Protein AF-A0A925TV67-F1 (afdb_monomer_lite)

pLDDT: mean 86.8, std 13.9, range [37.62, 97.75]

Structure (mmCIF, N/CA/C/O backbone):
data_AF-A0A925TV67-F1
#
_entry.id   AF-A0A925TV67-F1
#
loop_
_atom_site.group_PDB
_atom_site.id
_atom_site.type_symbol
_atom_site.label_atom_id
_atom_site.label_alt_id
_atom_site.label_comp_id
_atom_site.label_asym_id
_atom_site.label_entity_id
_atom_site.label_seq_id
_atom_site.pdbx_PDB_ins_code
_atom_site.Cartn_x
_atom_site.Cartn_y
_atom_site.Cartn_z
_atom_site.occupancy
_atom_site.B_iso_or_equiv
_atom_site.auth_seq_id
_atom_site.auth_comp_id
_atom_site.auth_asym_id
_atom_site.auth_atom_id
_atom_site.pdbx_PDB_model_num
ATOM 1 N N . MET A 1 1 ? 25.823 -26.847 -10.057 1.00 37.62 1 MET A N 1
ATOM 2 C CA . MET A 1 1 ? 26.397 -25.650 -10.700 1.00 37.62 1 MET A CA 1
ATOM 3 C C . MET A 1 1 ? 25.350 -25.129 -11.671 1.00 37.62 1 MET A C 1
ATOM 5 O O . MET A 1 1 ? 25.402 -25.443 -12.852 1.00 37.62 1 MET A O 1
ATOM 9 N N . ASP A 1 2 ? 24.331 -24.447 -11.165 1.00 42.97 2 ASP A N 1
ATOM 10 C CA . ASP A 1 2 ? 23.297 -23.788 -11.963 1.00 42.97 2 ASP A CA 1
ATOM 11 C C . ASP A 1 2 ? 23.758 -22.361 -12.275 1.00 42.97 2 ASP A C 1
ATOM 13 O O . ASP A 1 2 ? 23.372 -21.393 -11.639 1.00 42.97 2 ASP A O 1
ATOM 17 N N . GLY A 1 3 ? 24.664 -22.243 -13.248 1.00 48.66 3 GLY A N 1
ATOM 18 C CA . GLY A 1 3 ? 25.132 -20.942 -13.712 1.00 48.66 3 GLY A CA 1
ATOM 19 C C . GLY A 1 3 ? 23.971 -20.131 -14.282 1.00 48.66 3 GLY A C 1
ATOM 20 O O . GLY A 1 3 ? 23.464 -20.446 -15.363 1.00 48.66 3 GLY A O 1
ATOM 21 N N . SER A 1 4 ? 23.568 -19.089 -13.566 1.00 60.72 4 SER A N 1
ATOM 22 C CA . SER A 1 4 ? 22.750 -17.993 -14.068 1.00 60.72 4 SER A CA 1
ATOM 23 C C . SER A 1 4 ? 23.442 -17.407 -15.302 1.00 60.72 4 SER A C 1
ATOM 25 O O . SER A 1 4 ? 24.484 -16.763 -15.220 1.00 60.72 4 SER A O 1
ATOM 27 N N . LYS A 1 5 ? 22.926 -17.718 -16.496 1.00 71.75 5 LYS A N 1
ATOM 28 C CA . LYS A 1 5 ? 23.540 -17.265 -17.749 1.00 71.75 5 LYS A CA 1
ATOM 29 C C . LYS A 1 5 ? 23.323 -15.763 -17.894 1.00 71.75 5 LYS A C 1
ATOM 31 O O . LYS A 1 5 ? 22.180 -15.325 -18.006 1.00 71.75 5 LYS A O 1
ATOM 36 N N . ASN A 1 6 ? 24.417 -15.004 -17.955 1.00 85.88 6 ASN A N 1
ATOM 37 C CA . ASN A 1 6 ? 24.392 -13.613 -18.402 1.00 85.88 6 ASN A CA 1
ATOM 38 C C . ASN A 1 6 ? 23.609 -13.500 -19.718 1.00 85.88 6 ASN A C 1
ATOM 40 O O . ASN A 1 6 ? 23.755 -14.350 -20.604 1.00 85.88 6 ASN A O 1
ATOM 44 N N . GLY A 1 7 ? 22.806 -12.452 -19.870 1.00 89.62 7 GLY A N 1
ATOM 45 C CA . GLY A 1 7 ? 22.026 -12.283 -21.087 1.00 89.62 7 GLY A CA 1
ATOM 46 C C . GLY A 1 7 ? 20.972 -11.191 -21.034 1.00 89.62 7 GLY A C 1
ATOM 47 O O . GLY A 1 7 ? 20.707 -10.573 -20.002 1.00 89.62 7 GLY A O 1
ATOM 48 N N . THR A 1 8 ? 20.369 -10.968 -22.202 1.00 91.75 8 THR A N 1
ATOM 49 C CA . THR A 1 8 ? 19.155 -10.164 -22.347 1.00 91.75 8 THR A CA 1
ATOM 50 C C . THR A 1 8 ? 17.945 -11.085 -22.332 1.00 91.75 8 THR A C 1
ATOM 52 O O . THR A 1 8 ? 17.885 -12.047 -23.095 1.00 91.75 8 THR A O 1
ATOM 55 N N . PHE A 1 9 ? 16.977 -10.748 -21.493 1.00 92.06 9 PHE A N 1
ATOM 56 C CA . PHE A 1 9 ? 15.704 -11.440 -21.350 1.00 92.06 9 PHE A CA 1
ATOM 57 C C . PHE A 1 9 ? 14.599 -10.526 -21.865 1.00 92.06 9 PHE A C 1
ATOM 59 O O . PHE A 1 9 ? 14.663 -9.302 -21.710 1.00 92.06 9 PHE A O 1
ATOM 66 N N . THR A 1 10 ? 13.614 -11.095 -22.548 1.00 92.88 10 THR A N 1
ATOM 67 C CA . THR A 1 10 ? 12.476 -10.346 -23.080 1.00 92.88 10 THR A CA 1
ATOM 68 C C . THR A 1 10 ? 11.239 -11.211 -22.975 1.00 92.88 10 THR A C 1
ATOM 70 O O . THR A 1 10 ? 11.198 -12.283 -23.578 1.00 92.88 10 THR A O 1
ATOM 73 N N . ASP A 1 11 ? 10.255 -10.719 -22.231 1.00 90.25 11 ASP A N 1
ATOM 74 C CA . ASP A 1 11 ? 8.940 -11.337 -22.118 1.00 90.25 11 ASP A CA 1
ATOM 75 C C . ASP A 1 11 ? 7.948 -10.601 -23.015 1.00 90.25 11 ASP A C 1
ATOM 77 O O . ASP A 1 11 ? 8.097 -9.406 -23.304 1.00 90.25 11 ASP A O 1
ATOM 81 N N . TRP A 1 12 ? 6.930 -11.328 -23.459 1.00 93.06 12 TRP A N 1
ATOM 82 C CA . TRP A 1 12 ? 5.935 -10.849 -24.406 1.00 93.06 12 TRP A CA 1
ATOM 83 C C . TRP A 1 12 ? 4.543 -11.185 -23.895 1.00 93.06 12 TRP A C 1
ATOM 85 O O . TRP A 1 12 ? 4.302 -12.295 -23.421 1.00 93.06 12 TRP A O 1
ATOM 95 N N . PHE A 1 13 ? 3.614 -10.255 -24.076 1.00 89.12 13 PHE A N 1
ATOM 96 C CA . PHE A 1 13 ? 2.197 -10.544 -23.926 1.00 89.12 13 PHE A CA 1
ATOM 97 C C . PHE A 1 13 ? 1.719 -11.497 -25.031 1.00 89.12 13 PHE A C 1
ATOM 99 O O . PHE A 1 13 ? 2.320 -11.590 -26.103 1.00 89.12 13 PHE A O 1
ATOM 106 N N . GLU A 1 14 ? 0.569 -12.143 -24.816 1.00 86.38 14 GLU A N 1
ATOM 107 C CA . GLU A 1 14 ? -0.063 -13.033 -25.806 1.00 86.38 14 GLU A CA 1
ATOM 108 C C . GLU A 1 14 ? -0.324 -12.346 -27.161 1.00 86.38 14 GLU A C 1
ATOM 110 O O . GLU A 1 14 ? -0.354 -13.001 -28.199 1.00 86.38 14 GLU A O 1
ATOM 115 N N . ASN A 1 15 ? -0.476 -11.017 -27.166 1.00 85.25 15 ASN A N 1
ATOM 116 C CA . ASN A 1 15 ? -0.676 -10.210 -28.372 1.00 85.25 15 ASN A CA 1
ATOM 117 C C . ASN A 1 15 ? 0.629 -9.900 -29.146 1.00 85.25 15 ASN A C 1
ATOM 119 O O . ASN A 1 15 ? 0.577 -9.199 -30.156 1.00 85.25 15 ASN A O 1
ATOM 123 N N . GLY A 1 16 ? 1.783 -10.396 -28.686 1.00 83.44 16 GLY A N 1
ATOM 124 C CA . GLY A 1 16 ? 3.093 -10.198 -29.313 1.00 83.44 16 GLY A CA 1
ATOM 125 C C . GLY A 1 16 ? 3.787 -8.878 -28.963 1.00 83.44 16 GLY A C 1
ATOM 126 O O . GLY A 1 16 ? 4.835 -8.572 -29.530 1.00 83.44 16 GLY A O 1
ATOM 127 N N . GLU A 1 17 ? 3.238 -8.084 -28.045 1.00 86.38 17 GLU A N 1
ATOM 128 C CA . GLU A 1 17 ? 3.861 -6.847 -27.568 1.00 86.38 17 GLU A CA 1
ATOM 129 C C . GLU A 1 17 ? 4.829 -7.120 -26.411 1.00 86.38 17 GLU A C 1
ATOM 131 O O . GLU A 1 17 ? 4.631 -8.046 -25.627 1.00 86.38 17 GLU A O 1
ATOM 136 N N . THR A 1 18 ? 5.897 -6.323 -26.299 1.00 87.38 18 THR A N 1
ATOM 137 C CA . THR A 1 18 ? 6.911 -6.507 -25.250 1.00 87.38 18 THR A CA 1
ATOM 138 C C . THR A 1 18 ? 6.332 -6.202 -23.869 1.00 87.38 18 THR A C 1
ATOM 140 O O . THR A 1 18 ? 5.931 -5.072 -23.593 1.00 87.38 18 THR A O 1
ATOM 143 N N . GLU A 1 19 ? 6.346 -7.199 -22.989 1.00 92.19 19 GLU A N 1
ATOM 144 C CA . GLU A 1 19 ? 5.958 -7.078 -21.582 1.00 92.19 19 GLU A CA 1
ATOM 145 C C . GLU A 1 19 ? 7.143 -6.614 -20.734 1.00 92.19 19 GLU A C 1
ATOM 147 O O . GLU A 1 19 ? 7.014 -5.711 -19.903 1.00 92.19 19 GLU A O 1
ATOM 152 N N . SER A 1 20 ? 8.319 -7.201 -20.960 1.00 93.75 20 SER A N 1
ATOM 153 C CA . SER A 1 20 ? 9.514 -6.913 -20.175 1.00 93.75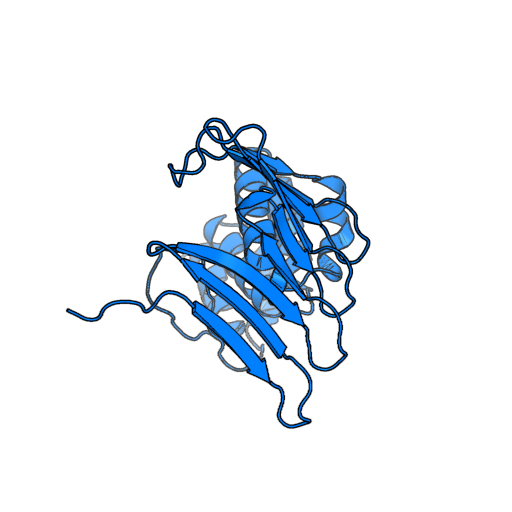 20 SER A CA 1
ATOM 154 C C . SER A 1 20 ? 10.775 -6.945 -21.036 1.00 93.75 20 SER A C 1
ATOM 156 O O . SER A 1 20 ? 10.856 -7.655 -22.037 1.00 93.75 20 SER A O 1
ATOM 158 N N . LYS A 1 21 ? 11.784 -6.169 -20.640 1.00 94.81 21 LYS A N 1
ATOM 159 C CA . LYS A 1 21 ? 13.150 -6.292 -21.149 1.00 94.81 21 LYS A CA 1
ATOM 160 C C . LYS A 1 21 ? 14.132 -6.122 -20.005 1.00 94.81 21 LYS A C 1
ATOM 162 O O . LYS A 1 21 ? 14.156 -5.061 -19.379 1.00 94.81 21 LYS A O 1
ATOM 167 N N . SER A 1 22 ? 14.990 -7.115 -19.805 1.00 94.56 22 SER A N 1
ATOM 168 C CA . SER A 1 22 ? 15.928 -7.140 -18.684 1.00 94.56 22 SER A CA 1
ATOM 169 C C . SER A 1 22 ? 17.322 -7.586 -19.112 1.00 94.56 22 SER A C 1
ATOM 171 O O . SER A 1 22 ? 17.472 -8.347 -20.066 1.00 94.56 22 SER A O 1
ATOM 173 N N . ILE A 1 23 ? 18.347 -7.103 -18.411 1.00 93.00 23 ILE A N 1
ATOM 174 C CA . ILE A 1 23 ? 19.751 -7.478 -18.621 1.00 93.00 23 ILE A CA 1
ATOM 175 C C . ILE A 1 23 ? 20.300 -7.993 -17.295 1.00 93.00 23 ILE A C 1
ATOM 177 O O . ILE A 1 23 ? 20.218 -7.288 -16.286 1.00 93.00 23 ILE A O 1
ATOM 181 N N . TYR A 1 24 ? 20.849 -9.205 -17.314 1.00 90.00 24 TYR A N 1
ATOM 182 C CA . TYR A 1 24 ? 21.504 -9.842 -16.174 1.00 90.00 24 TYR A CA 1
ATOM 183 C C . TYR A 1 24 ? 22.968 -10.106 -16.517 1.00 90.00 24 TYR A C 1
ATOM 185 O O . TYR A 1 24 ? 23.257 -10.737 -17.538 1.00 90.00 24 TYR A O 1
ATOM 193 N N . GLU A 1 25 ? 23.883 -9.612 -15.690 1.00 91.19 25 GLU A N 1
ATOM 194 C CA . GLU A 1 25 ? 25.327 -9.753 -15.875 1.00 91.19 25 GLU A CA 1
ATOM 195 C C . GLU A 1 25 ? 26.014 -9.892 -14.516 1.00 91.19 25 GLU A C 1
ATOM 197 O O . GLU A 1 25 ? 25.648 -9.210 -13.566 1.00 91.19 25 GLU A O 1
ATOM 202 N N . MET A 1 26 ? 27.044 -10.741 -14.436 1.00 86.88 26 MET A N 1
ATOM 203 C CA . MET A 1 26 ? 27.885 -10.884 -13.234 1.00 86.88 26 MET A CA 1
ATOM 204 C C . MET A 1 26 ? 27.073 -11.190 -11.966 1.00 86.88 26 MET A C 1
ATOM 206 O O . MET A 1 26 ? 27.303 -10.610 -10.910 1.00 86.88 26 MET A O 1
ATOM 210 N N . ASP A 1 27 ? 26.109 -12.098 -12.100 1.00 84.69 27 ASP A N 1
ATOM 211 C CA . ASP A 1 27 ? 25.190 -12.516 -11.042 1.00 84.69 27 ASP A CA 1
ATOM 212 C C . ASP A 1 27 ? 24.266 -11.410 -10.489 1.00 84.69 27 ASP A C 1
ATOM 214 O O . ASP A 1 27 ? 23.629 -11.569 -9.443 1.00 84.69 27 ASP A O 1
ATOM 218 N N . GLU A 1 28 ? 24.106 -10.310 -11.229 1.00 86.25 28 GLU A N 1
ATOM 219 C CA . GLU A 1 28 ? 23.275 -9.178 -10.838 1.00 86.25 28 GLU A CA 1
ATOM 220 C C . GLU A 1 28 ? 22.374 -8.690 -11.986 1.00 86.25 28 GLU A C 1
ATOM 222 O O . GLU A 1 28 ? 22.733 -8.697 -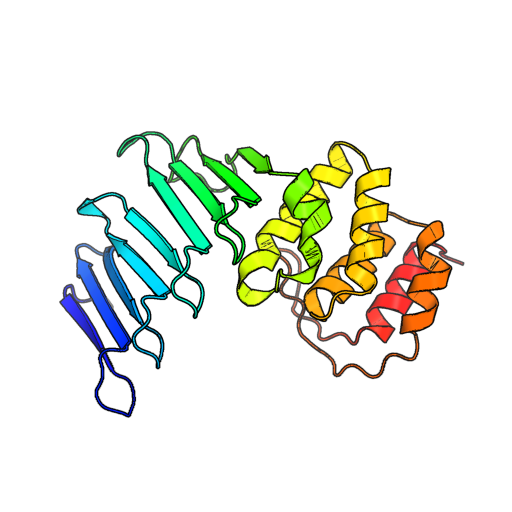13.166 1.00 86.25 28 GLU A O 1
ATOM 227 N N . TRP A 1 29 ? 21.175 -8.209 -11.644 1.00 86.06 29 TRP A N 1
ATOM 228 C CA . TRP A 1 29 ? 20.358 -7.460 -12.597 1.00 86.06 29 TRP A CA 1
ATOM 229 C C . TRP A 1 29 ? 20.999 -6.095 -12.837 1.00 86.06 29 TRP A C 1
ATOM 231 O O . TRP A 1 29 ? 21.301 -5.361 -11.894 1.00 86.06 29 TRP A O 1
ATOM 241 N N . MET A 1 30 ? 21.176 -5.750 -14.108 1.00 91.62 30 MET A N 1
ATOM 242 C CA . MET A 1 30 ? 21.755 -4.476 -14.538 1.00 91.62 30 MET A CA 1
ATOM 243 C C . MET A 1 30 ? 20.687 -3.507 -15.028 1.00 91.62 30 MET A C 1
ATOM 245 O O . MET A 1 30 ? 20.825 -2.295 -14.877 1.00 91.62 30 MET A O 1
ATOM 249 N N . PHE A 1 31 ? 19.621 -4.042 -15.620 1.00 93.44 31 PHE A N 1
ATOM 250 C CA . PHE A 1 31 ? 18.559 -3.254 -16.222 1.00 93.44 31 PHE A CA 1
ATOM 251 C C . PHE A 1 31 ? 17.250 -4.036 -16.241 1.00 93.44 31 PHE A C 1
ATOM 253 O O . PHE A 1 31 ? 17.244 -5.249 -16.457 1.00 93.44 31 PHE A O 1
ATOM 260 N N . THR A 1 32 ? 16.131 -3.344 -16.063 1.00 95.25 32 THR A N 1
ATOM 261 C CA . THR A 1 32 ? 14.787 -3.882 -16.281 1.00 95.25 32 THR A CA 1
ATOM 262 C C . THR A 1 32 ? 13.853 -2.760 -16.705 1.00 95.25 32 THR A C 1
ATOM 264 O O . THR A 1 32 ? 13.762 -1.730 -16.043 1.00 95.25 32 THR A O 1
ATOM 267 N N . LYS A 1 33 ? 13.094 -2.979 -17.774 1.00 96.94 33 LYS A N 1
ATOM 268 C CA . LYS A 1 33 ? 11.861 -2.240 -18.045 1.00 96.94 33 LYS A CA 1
ATOM 269 C C . LYS A 1 33 ? 10.705 -3.212 -18.145 1.00 96.94 33 LYS A C 1
ATOM 271 O O . LYS A 1 33 ? 10.852 -4.273 -18.743 1.00 96.94 33 LYS A O 1
ATOM 276 N N . ARG A 1 34 ? 9.569 -2.836 -17.568 1.00 96.25 34 ARG A N 1
ATOM 277 C CA . ARG A 1 34 ? 8.327 -3.603 -17.657 1.00 96.25 34 ARG A CA 1
ATOM 278 C C . ARG A 1 34 ? 7.180 -2.676 -18.008 1.00 96.25 34 ARG A C 1
ATOM 280 O O . ARG A 1 34 ? 7.084 -1.586 -17.442 1.00 96.25 34 ARG A O 1
ATOM 287 N N . TRP A 1 35 ? 6.315 -3.132 -18.897 1.00 96.69 35 TRP A N 1
ATOM 288 C CA . TRP A 1 35 ? 5.097 -2.448 -19.301 1.00 96.69 35 TRP A CA 1
ATOM 289 C C . TRP A 1 35 ? 3.882 -3.271 -18.887 1.00 96.69 35 TRP A C 1
ATOM 291 O O . TRP A 1 35 ? 3.982 -4.483 -18.722 1.00 96.69 35 TRP A O 1
ATOM 301 N N . ASN A 1 36 ? 2.736 -2.623 -18.703 1.00 93.50 36 ASN A N 1
ATOM 302 C CA . ASN A 1 36 ? 1.462 -3.329 -18.606 1.00 93.50 36 ASN A CA 1
ATOM 303 C C . ASN A 1 36 ? 0.851 -3.546 -20.003 1.00 93.50 36 ASN A C 1
ATOM 305 O O . ASN A 1 36 ? 1.334 -3.013 -21.005 1.00 93.50 36 ASN A O 1
ATOM 309 N N . LYS A 1 37 ? -0.261 -4.287 -20.066 1.00 91.38 37 LYS A N 1
ATOM 310 C CA . LYS A 1 37 ? -0.992 -4.607 -21.310 1.00 91.38 37 LYS A CA 1
ATOM 311 C C . LYS A 1 37 ? -1.450 -3.390 -22.130 1.00 91.38 37 LYS A C 1
ATOM 313 O O . LYS A 1 37 ? -1.821 -3.537 -23.287 1.00 91.38 37 LYS A O 1
ATOM 318 N N . ASN A 1 38 ? -1.450 -2.198 -21.529 1.00 92.44 38 ASN A N 1
ATOM 319 C CA . ASN A 1 38 ? -1.800 -0.939 -22.184 1.00 92.44 38 ASN A CA 1
ATOM 320 C C . ASN A 1 38 ? -0.554 -0.169 -22.666 1.00 92.44 38 ASN A C 1
ATOM 322 O O . ASN A 1 38 ? -0.658 1.015 -22.979 1.00 92.44 38 ASN A O 1
ATOM 326 N N . LYS A 1 39 ? 0.624 -0.814 -22.708 1.00 92.31 39 LYS A N 1
ATOM 327 C CA . LYS A 1 39 ? 1.927 -0.227 -23.084 1.00 92.31 39 LYS A CA 1
ATOM 328 C C . LYS A 1 39 ? 2.417 0.875 -22.148 1.00 92.31 39 LYS A C 1
ATOM 330 O O . LYS A 1 39 ? 3.289 1.665 -22.513 1.00 92.31 39 LYS A O 1
ATOM 335 N N . ILE A 1 40 ? 1.883 0.934 -20.936 1.00 95.00 40 ILE A N 1
ATOM 336 C CA . ILE A 1 40 ? 2.305 1.904 -19.931 1.00 95.00 40 ILE A CA 1
ATOM 337 C C . ILE A 1 40 ? 3.491 1.317 -19.172 1.00 95.00 40 ILE A C 1
ATOM 339 O O . ILE A 1 40 ? 3.434 0.171 -18.734 1.00 95.00 40 ILE A O 1
ATOM 343 N N . LEU A 1 41 ? 4.574 2.086 -19.040 1.00 95.69 41 LEU A N 1
ATOM 344 C CA . LEU A 1 41 ? 5.748 1.692 -18.260 1.00 95.69 41 LEU A CA 1
ATOM 345 C C . LEU A 1 41 ? 5.360 1.596 -16.780 1.00 95.69 41 LEU A C 1
ATOM 347 O O . LEU A 1 41 ? 4.859 2.567 -16.226 1.00 95.69 41 LEU A O 1
ATOM 351 N N . ILE A 1 42 ? 5.617 0.446 -16.157 1.00 95.69 42 ILE A N 1
ATOM 352 C CA . ILE A 1 42 ? 5.291 0.168 -14.746 1.00 95.69 42 ILE A CA 1
ATOM 353 C C . ILE A 1 42 ? 6.519 -0.126 -13.882 1.00 95.69 42 ILE A C 1
ATOM 355 O O . ILE A 1 42 ? 6.441 -0.048 -12.660 1.00 95.69 42 ILE A O 1
ATOM 359 N N . LYS A 1 43 ? 7.670 -0.427 -14.494 1.00 95.81 43 LYS A N 1
ATOM 360 C CA . LYS A 1 43 ? 8.950 -0.560 -13.788 1.00 95.81 43 LYS A CA 1
ATOM 361 C C . LYS A 1 43 ? 10.101 -0.096 -14.663 1.00 95.81 43 LYS A C 1
ATOM 363 O O . LYS A 1 43 ? 10.147 -0.437 -15.846 1.00 95.81 43 LYS A O 1
ATOM 368 N N . HIS A 1 44 ? 11.038 0.623 -14.063 1.00 96.06 44 HIS A N 1
ATOM 369 C CA . HIS A 1 44 ? 12.307 0.994 -14.660 1.00 96.06 44 HIS A CA 1
ATOM 370 C C . HIS A 1 44 ? 13.421 0.869 -13.626 1.00 96.06 44 HIS A C 1
ATOM 372 O O . HIS A 1 44 ? 13.468 1.620 -12.663 1.00 96.06 44 HIS A O 1
ATOM 378 N N . PHE A 1 45 ? 14.329 -0.063 -13.866 1.00 93.62 45 PHE A N 1
ATOM 379 C CA . PHE A 1 45 ? 15.546 -0.241 -13.098 1.00 93.62 45 PHE A CA 1
ATOM 380 C C . PHE A 1 45 ? 16.744 -0.130 -14.041 1.00 93.62 45 PHE A C 1
ATOM 382 O O . PHE A 1 45 ? 16.769 -0.764 -15.097 1.00 93.62 45 PHE A O 1
ATOM 389 N N . ASP A 1 46 ? 17.731 0.668 -13.658 1.00 91.62 46 ASP A N 1
ATOM 390 C CA . ASP A 1 46 ? 18.986 0.870 -14.369 1.00 91.62 46 ASP A CA 1
ATOM 391 C C . ASP A 1 46 ? 20.107 1.063 -13.346 1.00 91.62 46 ASP A C 1
ATOM 393 O O . ASP A 1 46 ? 20.288 2.135 -12.761 1.00 91.62 46 ASP A O 1
ATOM 397 N N . LYS A 1 47 ? 20.885 -0.001 -13.141 1.00 86.94 47 LYS A N 1
ATOM 398 C CA . LYS A 1 47 ? 21.985 -0.012 -12.179 1.00 86.94 47 LYS A CA 1
ATOM 399 C C . LYS A 1 47 ? 23.100 0.954 -12.565 1.00 86.94 47 LYS A C 1
ATOM 401 O O . LYS A 1 47 ? 23.723 1.546 -11.690 1.00 86.94 47 LYS A O 1
ATOM 406 N N . LYS A 1 48 ? 23.362 1.128 -13.864 1.00 86.75 48 LYS A N 1
ATOM 407 C CA . LYS A 1 48 ? 24.436 2.002 -14.355 1.00 86.75 48 LYS A CA 1
ATOM 408 C C . LYS A 1 48 ? 24.130 3.465 -14.051 1.00 86.75 48 LYS A C 1
ATOM 410 O O . LYS A 1 48 ? 25.035 4.218 -13.704 1.00 86.75 48 LYS A O 1
ATOM 415 N N . ASN A 1 49 ? 22.863 3.842 -14.182 1.00 86.31 49 ASN A N 1
ATOM 416 C CA . ASN A 1 49 ? 22.396 5.201 -13.935 1.00 86.31 49 ASN A CA 1
ATOM 417 C C . ASN A 1 49 ? 21.866 5.411 -12.510 1.00 86.31 49 ASN A C 1
ATOM 419 O O . ASN A 1 49 ? 21.361 6.492 -12.225 1.00 86.31 49 ASN A O 1
ATOM 423 N N . ASN A 1 50 ? 21.992 4.412 -11.625 1.00 85.31 50 ASN A N 1
ATOM 424 C CA . ASN A 1 50 ? 21.430 4.437 -10.275 1.00 85.31 50 ASN A CA 1
ATOM 425 C C . ASN A 1 50 ? 19.956 4.878 -10.279 1.00 85.31 50 ASN A C 1
ATOM 427 O O . ASN A 1 50 ? 19.563 5.778 -9.543 1.00 85.31 50 ASN A O 1
ATOM 431 N N . ALA A 1 51 ? 19.149 4.281 -11.151 1.00 86.75 51 ALA A N 1
ATOM 432 C CA . ALA A 1 51 ? 17.729 4.573 -11.239 1.00 86.75 51 ALA A CA 1
ATOM 433 C C . ALA A 1 51 ? 16.935 3.322 -10.878 1.00 86.75 51 ALA A C 1
ATOM 435 O O . ALA A 1 51 ? 17.152 2.252 -11.443 1.00 86.75 51 ALA A O 1
ATOM 436 N N . ASP A 1 52 ? 16.000 3.466 -9.952 1.00 92.06 52 ASP A N 1
ATOM 437 C CA . ASP A 1 52 ? 14.983 2.459 -9.684 1.00 92.06 52 ASP A CA 1
ATOM 438 C C . ASP A 1 52 ? 13.657 3.176 -9.475 1.00 92.06 52 ASP A C 1
ATOM 440 O O . ASP A 1 52 ? 13.567 4.096 -8.664 1.00 92.06 52 ASP A O 1
ATOM 444 N N . SER A 1 53 ? 12.653 2.829 -10.266 1.00 95.69 53 SER A N 1
ATOM 445 C CA . SER A 1 53 ? 11.347 3.468 -10.226 1.00 95.69 53 SER A CA 1
ATOM 446 C C . SER A 1 53 ? 10.249 2.488 -10.592 1.00 95.69 53 SER A C 1
ATOM 448 O O . SER A 1 53 ? 10.372 1.691 -11.529 1.00 95.69 53 SER A O 1
ATOM 450 N N . GLU A 1 54 ? 9.129 2.608 -9.897 1.00 95.50 54 GLU A N 1
ATOM 451 C CA . GLU A 1 54 ? 7.891 1.922 -10.238 1.00 95.50 54 GLU A CA 1
ATOM 452 C C . GLU A 1 54 ? 6.767 2.927 -10.427 1.00 95.50 54 GLU A C 1
ATOM 454 O O . GLU A 1 54 ? 6.762 4.021 -9.856 1.00 95.50 54 GLU A O 1
ATOM 459 N N . TYR A 1 55 ? 5.809 2.545 -11.261 1.00 96.19 55 TYR A N 1
ATOM 460 C CA . TYR A 1 55 ? 4.717 3.404 -11.683 1.00 96.19 55 TYR A CA 1
ATOM 461 C C . TYR A 1 55 ? 3.392 2.685 -11.472 1.00 96.19 55 TYR A C 1
ATOM 463 O O . TYR A 1 55 ? 3.299 1.459 -11.554 1.00 96.19 55 TYR A O 1
ATOM 471 N N . TYR A 1 56 ? 2.350 3.472 -11.246 1.00 95.12 56 TYR A N 1
ATOM 472 C CA . TYR A 1 56 ? 0.978 3.003 -11.326 1.00 95.12 56 TYR A CA 1
ATOM 473 C C . TYR A 1 56 ? 0.654 2.502 -12.731 1.00 95.12 56 TYR A C 1
ATOM 475 O O . TYR A 1 56 ? 1.272 2.910 -13.714 1.00 95.12 56 TYR A O 1
ATOM 483 N N . ASP A 1 57 ? -0.430 1.738 -12.855 1.00 92.56 57 ASP A N 1
ATOM 484 C CA . ASP A 1 57 ? -0.957 1.323 -14.160 1.00 92.56 57 ASP A CA 1
ATOM 485 C C . ASP A 1 57 ? -1.366 2.489 -15.069 1.00 92.56 57 ASP A C 1
ATOM 487 O O . ASP A 1 57 ? -1.558 2.299 -16.267 1.00 92.56 57 ASP A O 1
ATOM 491 N N . THR A 1 58 ? -1.482 3.694 -14.509 1.00 93.38 58 THR A N 1
ATOM 492 C CA . THR A 1 58 ? -1.732 4.950 -15.226 1.00 93.38 58 THR A CA 1
ATOM 493 C C . THR A 1 58 ? -0.458 5.610 -15.765 1.00 93.38 58 THR A C 1
ATOM 495 O O . THR A 1 58 ? -0.548 6.599 -16.486 1.00 93.38 58 THR A O 1
ATOM 498 N N . GLY A 1 59 ? 0.725 5.102 -15.405 1.00 93.88 59 GLY A N 1
ATOM 499 C CA . GLY A 1 59 ? 2.035 5.635 -15.792 1.00 93.88 59 GLY A CA 1
ATOM 500 C C . GLY A 1 59 ? 2.542 6.755 -14.888 1.00 93.88 59 GLY A C 1
ATOM 501 O O . GLY A 1 59 ? 3.652 7.249 -15.078 1.00 93.88 59 GLY A O 1
ATOM 502 N N . LYS A 1 60 ? 1.753 7.160 -13.888 1.00 95.12 60 LYS A N 1
ATOM 503 C CA . LYS A 1 60 ? 2.212 8.077 -12.844 1.00 95.12 60 LYS A CA 1
ATOM 504 C C . LYS A 1 60 ? 3.204 7.370 -11.928 1.00 95.12 60 LYS A C 1
ATOM 506 O O . LYS A 1 60 ? 3.051 6.182 -11.657 1.00 95.12 60 LYS A O 1
ATOM 511 N N . ILE A 1 61 ? 4.197 8.101 -11.439 1.00 95.44 61 ILE A N 1
ATOM 512 C CA . ILE A 1 61 ? 5.219 7.550 -10.549 1.00 95.44 61 ILE A CA 1
ATOM 513 C C . ILE A 1 61 ? 4.596 7.096 -9.225 1.00 95.44 61 ILE A C 1
ATOM 515 O O . ILE A 1 61 ? 3.785 7.814 -8.644 1.00 95.44 61 ILE A O 1
ATOM 519 N N . TYR A 1 62 ? 4.949 5.890 -8.788 1.00 95.38 62 TYR A N 1
ATOM 520 C CA . TYR A 1 62 ? 4.584 5.339 -7.484 1.00 95.38 62 TYR A CA 1
ATOM 521 C C . TYR A 1 62 ? 5.769 5.429 -6.523 1.00 95.38 62 TYR A C 1
ATOM 523 O O . TYR A 1 62 ? 5.602 5.926 -5.413 1.00 95.38 62 TYR A O 1
ATOM 531 N N . TYR A 1 63 ? 6.966 5.019 -6.945 1.00 94.50 63 TYR A N 1
ATOM 532 C CA . TYR A 1 63 ? 8.184 5.343 -6.210 1.00 94.50 63 TYR A CA 1
ATOM 533 C C . TYR A 1 63 ? 9.362 5.582 -7.142 1.00 94.50 63 TYR A C 1
ATOM 535 O O . TYR A 1 63 ? 9.403 5.048 -8.252 1.00 94.50 63 TYR A O 1
ATOM 543 N N . ASP A 1 64 ? 10.334 6.340 -6.651 1.00 94.62 64 ASP A N 1
ATOM 544 C CA . ASP A 1 64 ? 11.686 6.395 -7.186 1.00 94.62 64 ASP A CA 1
ATOM 545 C C . ASP A 1 64 ? 12.733 6.248 -6.083 1.00 94.62 64 ASP A C 1
ATOM 547 O O . ASP A 1 64 ? 12.471 6.474 -4.902 1.00 94.62 64 ASP A O 1
ATOM 551 N N . THR A 1 65 ? 13.929 5.829 -6.479 1.00 90.62 65 THR A N 1
ATOM 552 C CA . THR A 1 65 ? 15.107 5.804 -5.623 1.00 90.62 65 THR A CA 1
ATOM 553 C C . THR A 1 65 ? 16.173 6.698 -6.226 1.00 90.62 65 THR A C 1
ATOM 555 O O . THR A 1 65 ? 16.626 6.474 -7.349 1.00 90.62 65 THR A O 1
ATOM 558 N N . ILE A 1 66 ? 16.605 7.682 -5.444 1.00 83.44 66 ILE A N 1
ATOM 559 C CA . ILE A 1 66 ? 17.779 8.505 -5.714 1.00 83.44 66 ILE A CA 1
ATOM 560 C C . ILE A 1 66 ? 18.923 7.948 -4.869 1.00 83.44 66 ILE A C 1
ATOM 562 O O . ILE A 1 66 ? 18.803 7.835 -3.649 1.00 83.44 66 ILE A O 1
ATOM 566 N N . PHE A 1 67 ? 20.035 7.590 -5.507 1.00 78.88 67 PHE A N 1
ATOM 567 C CA . PHE A 1 67 ? 21.243 7.160 -4.806 1.00 78.88 67 PHE A CA 1
ATOM 568 C C . PHE A 1 67 ? 22.211 8.337 -4.725 1.00 78.88 67 PHE A C 1
ATOM 570 O O . PHE A 1 67 ? 22.676 8.829 -5.754 1.00 78.88 67 PHE A O 1
ATOM 577 N N . ASP A 1 68 ? 22.527 8.774 -3.507 1.00 67.88 68 ASP A N 1
ATOM 578 C CA . ASP A 1 68 ? 23.368 9.955 -3.277 1.00 67.88 68 ASP A CA 1
ATOM 579 C C . ASP A 1 68 ? 24.837 9.705 -3.671 1.00 67.88 68 ASP A C 1
ATOM 581 O O . ASP A 1 68 ? 25.589 10.634 -3.966 1.00 67.88 68 ASP A O 1
ATOM 585 N N . SER A 1 69 ? 25.266 8.437 -3.695 1.00 59.91 69 SER A N 1
ATOM 586 C CA . SER A 1 69 ? 26.603 8.000 -4.107 1.00 59.91 69 SER A CA 1
ATOM 587 C C . SER A 1 69 ? 26.640 6.475 -4.279 1.00 59.91 69 SER A C 1
ATOM 589 O O . SER A 1 69 ? 25.902 5.762 -3.596 1.00 59.91 69 SER A O 1
ATOM 591 N N . PRO A 1 70 ? 27.543 5.916 -5.111 1.00 54.38 70 PRO A N 1
ATOM 592 C CA . PRO A 1 70 ? 27.730 4.467 -5.221 1.00 54.38 70 PRO A CA 1
ATOM 593 C C . PRO A 1 70 ? 28.047 3.760 -3.888 1.00 54.38 70 PRO A C 1
ATOM 595 O O . PRO A 1 70 ? 27.883 2.538 -3.820 1.00 54.38 70 PRO A O 1
ATOM 598 N N . ILE A 1 71 ? 28.471 4.489 -2.845 1.00 55.06 71 ILE A N 1
ATOM 599 C CA . ILE A 1 71 ? 28.917 3.934 -1.552 1.00 55.06 71 ILE A CA 1
ATOM 600 C C . ILE A 1 71 ? 28.139 4.507 -0.347 1.00 55.06 71 ILE A C 1
ATOM 602 O O . ILE A 1 71 ? 28.187 3.919 0.728 1.00 55.06 71 ILE A O 1
ATOM 606 N N . SER A 1 72 ? 27.381 5.601 -0.488 1.00 62.97 72 SER A N 1
ATOM 607 C CA . SER A 1 72 ? 26.681 6.213 0.652 1.00 62.97 72 SER A CA 1
ATOM 608 C C . SER A 1 72 ? 25.263 6.641 0.300 1.00 62.97 72 SER A C 1
ATOM 610 O O . SER A 1 72 ? 25.072 7.536 -0.516 1.00 62.97 72 SER A O 1
ATOM 612 N N . GLY A 1 73 ? 24.316 6.014 0.990 1.00 76.00 73 GLY A N 1
ATOM 613 C CA . GLY A 1 73 ? 22.922 6.409 1.105 1.00 76.00 73 GLY A CA 1
ATOM 614 C C . GLY A 1 73 ? 22.019 6.264 -0.118 1.00 76.00 73 GLY A C 1
ATOM 615 O O . GLY A 1 73 ? 22.448 6.223 -1.271 1.00 76.00 73 GLY A O 1
ATOM 616 N N . PHE A 1 74 ? 20.729 6.145 0.171 1.00 83.94 74 PHE A N 1
ATOM 617 C CA . PHE A 1 74 ? 19.670 6.272 -0.819 1.00 83.94 74 PHE A CA 1
ATOM 618 C C . PHE A 1 74 ? 18.478 6.980 -0.191 1.00 83.94 74 PHE A C 1
ATOM 620 O O . PHE A 1 74 ? 18.217 6.833 1.005 1.00 83.94 74 PHE A O 1
ATOM 627 N N . THR A 1 75 ? 17.729 7.687 -1.023 1.00 88.62 75 THR A N 1
ATOM 628 C CA . THR A 1 75 ? 16.404 8.190 -0.688 1.00 88.62 75 THR A CA 1
ATOM 629 C C . THR A 1 75 ? 15.407 7.545 -1.629 1.00 88.62 75 THR A C 1
ATOM 631 O O . THR A 1 75 ? 15.449 7.783 -2.834 1.00 88.62 75 THR A O 1
ATOM 634 N N . GLN A 1 76 ? 14.516 6.729 -1.080 1.00 90.81 76 GLN A N 1
ATOM 635 C CA . GLN A 1 76 ? 13.380 6.194 -1.816 1.00 90.81 76 GLN A CA 1
ATOM 636 C C . GLN A 1 76 ? 12.153 7.045 -1.506 1.00 90.81 76 GLN A C 1
ATOM 638 O O . GLN A 1 76 ? 11.754 7.103 -0.343 1.00 90.81 76 GLN A O 1
ATOM 643 N N . THR A 1 77 ? 11.561 7.695 -2.506 1.00 95.12 77 THR A N 1
ATOM 644 C CA . THR A 1 77 ? 10.357 8.517 -2.335 1.00 95.12 77 THR A CA 1
ATOM 645 C C . THR A 1 77 ? 9.153 7.786 -2.903 1.00 95.12 77 THR A C 1
ATOM 647 O O . THR A 1 77 ? 9.184 7.310 -4.030 1.00 95.12 77 THR A O 1
ATOM 650 N N . PHE A 1 78 ? 8.080 7.713 -2.123 1.00 95.69 78 PHE A N 1
ATOM 651 C CA . PHE A 1 78 ? 6.809 7.116 -2.516 1.00 95.69 78 PHE A CA 1
ATOM 652 C C . PHE A 1 78 ? 5.775 8.206 -2.744 1.00 95.69 78 PHE A C 1
ATOM 654 O O . PHE A 1 78 ? 5.746 9.184 -2.000 1.00 95.69 78 PHE A O 1
ATOM 661 N N . TYR A 1 79 ? 4.893 8.014 -3.716 1.00 95.62 79 TYR A N 1
ATOM 662 C CA . TYR A 1 79 ? 3.918 8.998 -4.174 1.00 95.62 79 TYR A CA 1
ATOM 663 C C . TYR A 1 79 ? 2.529 8.386 -4.253 1.00 95.62 79 TYR A C 1
ATOM 665 O O . TYR A 1 79 ? 2.402 7.197 -4.526 1.00 95.62 79 TYR A O 1
ATOM 673 N N . ASN A 1 80 ? 1.483 9.192 -4.084 1.00 94.00 80 ASN A N 1
ATOM 674 C CA . ASN A 1 80 ? 0.116 8.787 -4.405 1.00 94.00 80 ASN A CA 1
ATOM 675 C C . ASN A 1 80 ? -0.181 8.912 -5.909 1.00 94.00 80 ASN A C 1
ATOM 677 O O . ASN A 1 80 ? 0.623 9.407 -6.702 1.00 94.00 80 ASN A O 1
ATOM 681 N N . THR A 1 81 ? -1.394 8.536 -6.313 1.00 91.44 81 THR A N 1
ATOM 682 C CA . THR A 1 81 ? -1.858 8.622 -7.708 1.00 91.44 81 THR A CA 1
ATOM 683 C C . THR A 1 81 ? -1.989 10.051 -8.244 1.00 91.44 81 THR A C 1
ATOM 685 O O . THR A 1 81 ? -2.288 10.229 -9.425 1.00 91.44 81 THR A O 1
ATOM 688 N N . ASN A 1 82 ? -1.788 11.080 -7.422 1.00 91.06 82 ASN A N 1
ATOM 689 C CA . ASN A 1 82 ? -1.735 12.482 -7.840 1.00 91.06 82 ASN A CA 1
ATOM 690 C C . ASN A 1 82 ? -0.295 12.995 -7.996 1.00 91.06 82 ASN A C 1
ATOM 692 O O . ASN A 1 82 ? -0.112 14.118 -8.456 1.00 91.06 82 ASN A O 1
ATOM 696 N N . GLY A 1 83 ? 0.716 12.172 -7.695 1.00 92.19 83 GLY A N 1
ATOM 697 C CA . GLY A 1 83 ? 2.126 12.562 -7.739 1.00 92.19 83 GLY A CA 1
ATOM 698 C C . GLY A 1 83 ? 2.581 13.349 -6.509 1.00 92.19 83 GLY A C 1
ATOM 699 O O . GLY A 1 83 ? 3.640 13.971 -6.546 1.00 92.19 83 GLY A O 1
ATOM 700 N N . ILE A 1 84 ? 1.800 13.339 -5.426 1.00 93.75 84 ILE A N 1
ATOM 701 C CA . ILE A 1 84 ? 2.178 13.947 -4.148 1.00 93.75 84 ILE A CA 1
ATOM 702 C C . ILE A 1 84 ? 2.932 12.898 -3.335 1.00 93.75 84 ILE A C 1
ATOM 704 O O . ILE A 1 84 ? 2.492 11.751 -3.241 1.00 93.75 84 ILE A O 1
ATOM 708 N N . TRP A 1 85 ? 4.090 13.270 -2.786 1.00 95.62 85 TRP A N 1
ATOM 709 C CA . TRP A 1 85 ? 4.906 12.346 -2.005 1.00 95.62 85 TRP A CA 1
ATOM 710 C C . TRP A 1 85 ? 4.224 12.011 -0.671 1.00 95.62 85 TRP A C 1
ATOM 712 O O . TRP A 1 85 ? 3.630 12.869 -0.026 1.00 95.62 85 TRP A O 1
ATOM 722 N N . LEU A 1 86 ? 4.316 10.750 -0.264 1.00 96.56 86 LEU A N 1
ATOM 723 C CA . LEU A 1 86 ? 3.698 10.191 0.937 1.00 96.56 86 LEU A CA 1
ATOM 724 C C . LEU A 1 86 ? 4.738 9.851 2.000 1.00 96.56 86 LEU A C 1
ATOM 726 O O . LEU A 1 86 ? 4.564 10.158 3.177 1.00 96.56 86 LEU A O 1
ATOM 730 N N . MET A 1 87 ? 5.816 9.190 1.583 1.00 95.75 87 MET A N 1
ATOM 731 C CA . MET A 1 87 ? 6.854 8.685 2.473 1.00 95.75 87 MET A CA 1
ATOM 732 C C . MET A 1 87 ? 8.210 8.758 1.784 1.00 95.75 87 MET A C 1
ATOM 734 O O . MET A 1 87 ? 8.301 8.572 0.571 1.00 95.75 87 MET A O 1
ATOM 738 N N . LYS A 1 88 ? 9.263 8.986 2.566 1.00 94.38 88 LYS A N 1
ATOM 739 C CA . LYS A 1 88 ? 10.650 8.799 2.147 1.00 94.38 88 LYS A CA 1
ATOM 740 C C . LYS A 1 88 ? 11.334 7.797 3.057 1.00 94.38 88 LYS A C 1
ATOM 742 O O . LYS A 1 88 ? 11.299 7.973 4.271 1.00 94.38 88 LYS A O 1
ATOM 747 N N . ASN A 1 89 ? 11.994 6.802 2.477 1.00 90.19 89 ASN A N 1
ATOM 748 C CA . ASN A 1 89 ? 12.933 5.948 3.195 1.00 90.19 89 ASN A CA 1
ATOM 749 C C . ASN A 1 89 ? 14.345 6.454 2.916 1.00 90.19 89 ASN A C 1
ATOM 751 O O . ASN A 1 89 ? 14.802 6.410 1.775 1.00 90.19 89 ASN A O 1
ATOM 755 N N . ILE A 1 90 ? 15.028 6.921 3.955 1.00 87.62 90 ILE A N 1
ATOM 756 C CA . ILE A 1 90 ? 16.380 7.470 3.863 1.00 87.62 90 ILE A CA 1
ATOM 757 C C . ILE A 1 90 ? 17.341 6.473 4.500 1.00 87.62 90 ILE A C 1
ATOM 759 O O . ILE A 1 90 ? 17.317 6.254 5.713 1.00 87.62 90 ILE A O 1
ATOM 763 N N . GLY A 1 91 ? 18.176 5.845 3.680 1.00 80.75 91 GLY A N 1
ATOM 764 C CA . GLY A 1 91 ? 19.204 4.910 4.121 1.00 80.75 91 GLY A CA 1
ATOM 765 C C . GLY A 1 91 ? 20.570 5.532 4.223 1.00 80.75 91 GLY A C 1
ATOM 766 O O . GLY A 1 91 ? 20.950 6.316 3.367 1.00 80.75 91 GLY A O 1
ATOM 767 N N . ALA A 1 92 ? 21.331 5.127 5.240 1.00 63.72 92 ALA A N 1
ATOM 768 C CA . ALA A 1 92 ? 22.758 5.430 5.330 1.00 63.72 92 ALA A CA 1
ATOM 769 C C . ALA A 1 92 ? 23.614 4.455 4.494 1.00 63.72 92 ALA A C 1
ATOM 771 O O . ALA A 1 92 ? 24.684 4.822 4.014 1.00 63.72 92 ALA A O 1
ATOM 772 N N . ASP A 1 93 ? 23.135 3.222 4.291 1.00 64.50 93 ASP A N 1
ATOM 773 C CA . ASP A 1 93 ? 23.845 2.153 3.582 1.00 64.50 93 ASP A CA 1
ATOM 774 C C . ASP A 1 93 ? 22.849 1.300 2.779 1.00 64.50 93 ASP A C 1
ATOM 776 O O . ASP A 1 93 ? 21.896 0.738 3.329 1.00 64.50 93 ASP A O 1
ATOM 780 N N . LYS A 1 94 ? 23.073 1.190 1.465 1.00 59.03 94 LYS A N 1
ATOM 781 C CA . LYS A 1 94 ? 22.248 0.372 0.561 1.00 59.03 94 LYS A CA 1
ATOM 782 C C . LYS A 1 94 ? 22.334 -1.132 0.862 1.00 59.03 94 LYS A C 1
ATOM 784 O O . LYS A 1 94 ? 21.453 -1.877 0.453 1.00 59.03 94 LYS A O 1
ATOM 789 N N . ASN A 1 95 ? 23.363 -1.568 1.594 1.00 57.06 95 ASN A N 1
ATOM 790 C CA . ASN A 1 95 ? 23.624 -2.971 1.916 1.00 57.06 95 ASN A CA 1
ATOM 791 C C . ASN A 1 95 ? 23.158 -3.381 3.327 1.00 57.06 95 ASN A C 1
ATOM 793 O O . ASN A 1 95 ? 23.271 -4.555 3.683 1.00 57.06 95 ASN A O 1
ATOM 797 N N . LYS A 1 96 ? 22.637 -2.453 4.148 1.00 56.22 96 LYS A N 1
ATOM 798 C CA . LYS A 1 96 ? 22.140 -2.752 5.504 1.00 56.22 96 LYS A CA 1
ATOM 799 C C . LYS A 1 96 ? 20.637 -2.537 5.624 1.00 56.22 96 LYS A C 1
ATOM 801 O O . LYS A 1 96 ? 20.170 -1.434 5.902 1.00 56.22 96 LYS A O 1
ATOM 806 N N . TRP A 1 97 ? 19.898 -3.637 5.521 1.00 48.25 97 TRP A N 1
ATOM 807 C CA . TRP A 1 97 ? 18.480 -3.683 5.863 1.00 48.25 97 TRP A CA 1
ATOM 808 C C . TRP A 1 97 ? 18.279 -3.361 7.354 1.00 48.25 97 TRP A C 1
ATOM 810 O O . TRP A 1 97 ? 18.855 -4.027 8.213 1.00 48.25 97 TRP A O 1
ATOM 820 N N . GLY A 1 98 ? 17.479 -2.332 7.665 1.00 54.34 98 GLY A N 1
ATOM 821 C CA . GLY A 1 98 ? 17.103 -1.964 9.042 1.00 54.34 98 GLY A CA 1
ATOM 822 C C . GLY A 1 98 ? 17.698 -0.657 9.590 1.00 54.34 98 GLY A C 1
ATOM 823 O O . GLY A 1 98 ? 17.421 -0.311 10.734 1.00 54.34 98 GLY A O 1
ATOM 824 N N . GLY A 1 99 ? 18.475 0.086 8.792 1.00 61.22 99 GLY A N 1
ATOM 825 C CA . GLY A 1 99 ? 19.046 1.395 9.158 1.00 61.22 99 GLY A CA 1
ATOM 826 C C . GLY A 1 99 ? 18.352 2.606 8.521 1.00 61.22 99 GLY A C 1
ATOM 827 O O . GLY A 1 99 ? 18.980 3.656 8.389 1.00 61.22 99 GLY A O 1
ATOM 828 N N . TYR A 1 100 ? 17.109 2.453 8.061 1.00 72.88 100 TYR A N 1
ATOM 829 C CA . TYR A 1 100 ? 16.390 3.483 7.307 1.00 72.88 100 TYR A CA 1
ATOM 830 C C . TYR A 1 100 ? 15.604 4.411 8.237 1.00 72.88 100 TYR A C 1
ATOM 832 O O . TYR A 1 100 ? 14.897 3.950 9.135 1.00 72.88 100 TYR A O 1
ATOM 840 N N . LYS A 1 101 ? 15.722 5.724 8.017 1.00 85.38 101 LYS A N 1
ATOM 841 C CA . LYS A 1 101 ? 14.848 6.736 8.615 1.00 85.38 101 LYS A CA 1
ATOM 842 C C . LYS A 1 101 ? 13.664 6.950 7.678 1.00 85.38 101 LYS A C 1
ATOM 844 O O . LYS A 1 101 ? 13.868 7.288 6.515 1.00 85.38 101 LYS A O 1
ATOM 849 N N . ASN A 1 102 ? 12.453 6.807 8.204 1.00 90.50 102 ASN A N 1
ATOM 850 C CA . ASN A 1 102 ? 11.241 7.113 7.455 1.00 90.50 102 ASN A CA 1
ATOM 851 C C . ASN A 1 102 ? 10.808 8.553 7.746 1.00 90.50 102 ASN A C 1
ATOM 853 O O . ASN A 1 102 ? 10.738 8.963 8.906 1.00 90.50 102 ASN A O 1
ATOM 857 N N . GLU A 1 103 ? 10.514 9.308 6.696 1.00 94.25 103 GLU A N 1
ATOM 858 C CA . GLU A 1 103 ? 9.861 10.614 6.768 1.00 94.25 103 GLU A CA 1
ATOM 859 C C . GLU A 1 103 ? 8.496 10.516 6.094 1.00 94.25 103 GLU A C 1
ATOM 861 O O . GLU A 1 103 ? 8.358 9.830 5.083 1.00 94.25 103 GLU A O 1
ATOM 866 N N . PHE A 1 104 ? 7.489 11.194 6.640 1.00 95.62 104 PHE A N 1
ATOM 867 C CA . PHE A 1 104 ? 6.107 11.097 6.172 1.00 95.62 104 PHE A CA 1
ATOM 868 C C . PHE A 1 104 ? 5.550 12.475 5.844 1.00 95.62 104 PHE A C 1
ATOM 870 O O . PHE A 1 104 ? 5.778 13.435 6.580 1.00 95.62 104 PHE A O 1
ATOM 877 N N . HIS A 1 105 ? 4.764 12.553 4.775 1.00 96.31 105 HIS A N 1
ATOM 878 C CA . HIS A 1 105 ? 3.892 13.690 4.528 1.00 96.31 105 HIS A CA 1
ATOM 879 C C . HIS A 1 105 ? 2.563 13.447 5.253 1.00 96.31 105 HIS A C 1
ATOM 881 O O . HIS A 1 105 ? 1.586 12.979 4.665 1.00 96.31 105 HIS A O 1
ATOM 887 N N . GLU A 1 106 ? 2.553 13.696 6.566 1.00 95.25 106 GLU A N 1
ATOM 888 C CA . GLU A 1 106 ? 1.452 13.282 7.447 1.00 95.25 106 GLU A CA 1
ATOM 889 C C . GLU A 1 106 ? 0.095 13.836 7.003 1.00 95.25 106 GLU A C 1
ATOM 891 O O . GLU A 1 106 ? -0.879 13.092 6.966 1.00 95.25 106 GLU A O 1
ATOM 896 N N . GLU A 1 107 ? 0.033 15.110 6.606 1.00 93.62 107 GLU A N 1
ATOM 897 C CA . GLU A 1 107 ? -1.207 15.749 6.145 1.00 93.62 107 GLU A CA 1
ATOM 898 C C . GLU A 1 107 ? -1.824 15.005 4.953 1.00 93.62 107 GLU A C 1
ATOM 900 O O . GLU A 1 107 ? -3.025 14.733 4.941 1.00 93.62 107 GLU A O 1
ATOM 905 N N . GLU A 1 108 ? -0.993 14.588 3.993 1.00 94.06 108 GLU A N 1
ATOM 906 C CA . GLU A 1 108 ? -1.469 13.866 2.806 1.00 94.06 108 GLU A CA 1
ATOM 907 C C . GLU A 1 108 ? -1.955 12.470 3.185 1.00 94.06 108 GLU A C 1
ATOM 909 O O . GLU A 1 108 ? -3.023 12.050 2.748 1.00 94.06 108 GLU A O 1
ATOM 914 N N . LEU A 1 109 ? -1.209 11.757 4.035 1.00 94.50 109 LEU A N 1
ATOM 915 C CA . LEU A 1 109 ? -1.589 10.415 4.477 1.00 94.50 109 LEU A CA 1
ATOM 916 C C . LEU A 1 109 ? -2.882 10.417 5.299 1.00 94.50 109 LEU A C 1
ATOM 918 O O . LEU A 1 109 ? -3.695 9.501 5.154 1.00 94.50 109 LEU A O 1
ATOM 922 N N . LEU A 1 110 ? -3.091 11.442 6.130 1.00 93.56 110 LEU A N 1
ATOM 923 C CA . LEU A 1 110 ? -4.309 11.624 6.919 1.00 93.56 110 LEU A CA 1
ATOM 924 C C . LEU A 1 110 ? -5.506 12.014 6.039 1.00 93.56 110 LEU A C 1
ATOM 926 O O . LEU A 1 110 ? -6.619 11.525 6.264 1.00 93.56 110 LEU A O 1
ATOM 930 N N . HIS A 1 111 ? -5.305 12.865 5.029 1.00 89.50 111 HIS A N 1
ATOM 931 C CA . HIS A 1 111 ? -6.388 13.350 4.173 1.00 89.50 111 HIS A CA 1
ATOM 932 C C . HIS A 1 111 ? -6.779 12.339 3.087 1.00 89.50 111 HIS A C 1
ATOM 934 O O . HIS A 1 111 ? -7.958 12.011 2.948 1.00 89.50 111 HIS A O 1
ATOM 940 N N . TYR A 1 112 ? -5.803 11.771 2.382 1.00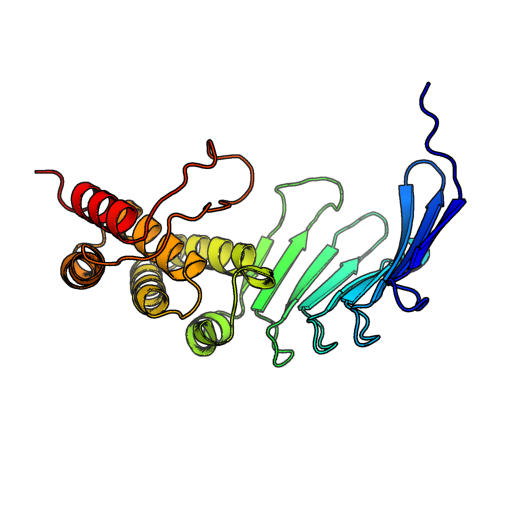 86.62 112 TYR A N 1
ATOM 941 C CA . TYR A 1 112 ? -6.004 11.014 1.144 1.00 86.62 112 TYR A CA 1
ATOM 942 C C . TYR A 1 112 ? -5.915 9.496 1.309 1.00 86.62 112 TYR A C 1
ATOM 944 O O . TYR A 1 112 ? -5.632 8.793 0.345 1.00 86.62 112 TYR A O 1
ATOM 952 N N . SER A 1 113 ? -6.203 8.964 2.500 1.00 85.88 113 SER A N 1
ATOM 953 C CA . SER A 1 113 ? -6.281 7.511 2.721 1.00 85.88 113 SER A CA 1
ATOM 954 C C . SER A 1 113 ? -7.169 6.791 1.705 1.00 85.88 113 SER A C 1
ATOM 956 O O . SER A 1 113 ? -6.836 5.688 1.299 1.00 85.88 113 SER A O 1
ATOM 958 N N . ASP A 1 114 ? -8.254 7.430 1.265 1.00 88.06 114 ASP A N 1
ATOM 959 C CA . ASP A 1 114 ? -9.333 6.800 0.494 1.00 88.06 114 ASP A CA 1
ATOM 960 C C . ASP A 1 114 ? -8.971 6.537 -0.977 1.00 88.06 114 ASP A C 1
ATOM 962 O O . ASP A 1 114 ? -9.645 5.762 -1.653 1.00 88.06 114 ASP A O 1
ATOM 966 N N . ILE A 1 115 ? -7.912 7.181 -1.485 1.00 87.94 115 ILE A N 1
ATOM 967 C CA . ILE A 1 115 ? -7.378 6.934 -2.836 1.00 87.94 115 ILE A CA 1
ATOM 968 C C . ILE A 1 115 ? -6.218 5.930 -2.831 1.00 87.94 115 ILE A C 1
ATOM 970 O O . ILE A 1 115 ? -5.698 5.575 -3.892 1.00 87.94 115 ILE A O 1
ATOM 974 N N . LEU A 1 116 ? -5.778 5.492 -1.649 1.00 91.56 116 LEU A N 1
ATOM 975 C CA . LEU A 1 116 ? -4.716 4.508 -1.511 1.00 91.56 116 LEU A CA 1
ATOM 976 C C . LEU A 1 116 ? -5.294 3.099 -1.683 1.00 91.56 116 LEU A C 1
ATOM 978 O O . LEU A 1 116 ? -6.486 2.848 -1.560 1.00 91.56 116 LEU A O 1
ATOM 982 N N . ASN A 1 117 ? -4.426 2.147 -1.988 1.00 90.00 117 ASN A N 1
ATOM 983 C CA . ASN A 1 117 ? -4.799 0.740 -2.111 1.00 90.00 117 ASN A CA 1
ATOM 984 C C . ASN A 1 117 ? -3.639 -0.146 -1.675 1.00 90.00 117 ASN A C 1
ATOM 986 O O . ASN A 1 117 ? -2.477 0.268 -1.735 1.00 90.00 117 ASN A O 1
ATOM 990 N N . SER A 1 118 ? -3.957 -1.363 -1.260 1.00 88.62 118 SER A N 1
ATOM 991 C CA . SER A 1 118 ? -3.013 -2.316 -0.683 1.00 88.62 118 SER A CA 1
ATOM 992 C C . SER A 1 118 ? -1.957 -2.823 -1.662 1.00 88.62 118 SER A C 1
ATOM 994 O O . SER A 1 118 ? -0.863 -3.169 -1.222 1.00 88.62 118 SER A O 1
ATOM 996 N N . THR A 1 119 ? -2.228 -2.798 -2.972 1.00 87.31 119 THR A N 1
ATOM 997 C CA . THR A 1 119 ? -1.253 -3.218 -3.996 1.00 87.31 119 THR A CA 1
ATOM 998 C C . THR A 1 119 ? -0.001 -2.346 -3.951 1.00 87.31 119 THR A C 1
ATOM 1000 O O . THR A 1 119 ? 1.110 -2.859 -4.041 1.00 87.31 119 THR A O 1
ATOM 1003 N N . PHE A 1 120 ? -0.177 -1.038 -3.761 1.00 89.56 120 PHE A N 1
ATOM 1004 C CA . PHE A 1 120 ? 0.931 -0.082 -3.730 1.00 89.56 120 PHE A CA 1
ATOM 1005 C C . PHE A 1 120 ? 1.271 0.376 -2.304 1.00 89.56 120 PHE A C 1
ATOM 1007 O O . PHE A 1 120 ? 2.432 0.483 -1.939 1.00 89.56 120 PHE A O 1
ATOM 1014 N N . HIS A 1 121 ? 0.284 0.615 -1.443 1.00 92.12 121 HIS A N 1
ATOM 1015 C CA . HIS A 1 121 ? 0.486 1.443 -0.248 1.00 92.12 121 HIS A CA 1
ATOM 1016 C C . HIS A 1 121 ? 0.492 0.679 1.077 1.00 92.12 121 HIS A C 1
ATOM 1018 O O . HIS A 1 121 ? 0.652 1.304 2.123 1.00 92.12 121 HIS A O 1
ATOM 1024 N N . ASN A 1 122 ? 0.354 -0.651 1.072 1.00 87.81 122 ASN A N 1
ATOM 1025 C CA . ASN A 1 122 ? 0.276 -1.437 2.311 1.00 87.81 122 ASN A CA 1
ATOM 1026 C C . ASN A 1 122 ? 1.463 -1.187 3.258 1.00 87.81 122 ASN A C 1
ATOM 1028 O O . ASN A 1 122 ? 1.287 -0.987 4.462 1.00 87.81 122 ASN A O 1
ATOM 1032 N N . ASN A 1 123 ? 2.674 -1.116 2.702 1.00 86.25 123 ASN A N 1
ATOM 1033 C CA . ASN A 1 123 ? 3.883 -0.861 3.483 1.00 86.25 123 ASN A CA 1
ATOM 1034 C C . ASN A 1 123 ? 3.923 0.576 4.019 1.00 86.25 123 ASN A C 1
ATOM 1036 O O . ASN A 1 123 ? 4.279 0.785 5.175 1.00 86.25 123 ASN A O 1
ATOM 1040 N N . ILE A 1 124 ? 3.513 1.554 3.204 1.00 91.88 124 ILE A N 1
ATOM 1041 C CA . ILE A 1 124 ? 3.469 2.975 3.578 1.00 91.88 124 ILE A CA 1
ATOM 1042 C C . ILE A 1 124 ? 2.510 3.172 4.754 1.00 91.88 124 ILE A C 1
ATOM 1044 O O . ILE A 1 124 ? 2.892 3.752 5.767 1.00 91.88 124 ILE A O 1
ATOM 1048 N N . ILE A 1 125 ? 1.295 2.627 4.648 1.00 92.31 125 ILE A N 1
ATOM 1049 C CA . ILE A 1 125 ? 0.280 2.674 5.707 1.00 92.31 125 ILE A CA 1
ATOM 1050 C C . ILE A 1 125 ? 0.784 2.000 6.980 1.00 92.31 125 ILE A C 1
ATOM 1052 O O . ILE A 1 125 ? 0.691 2.580 8.060 1.00 92.31 125 ILE A O 1
ATOM 1056 N N . SER A 1 126 ? 1.377 0.810 6.862 1.00 88.75 126 SER A N 1
ATOM 1057 C CA . SER A 1 126 ? 1.931 0.086 8.010 1.00 88.75 126 SER A CA 1
ATOM 1058 C C . SER A 1 126 ? 2.998 0.907 8.740 1.00 88.75 126 SER A C 1
ATOM 1060 O O . SER A 1 126 ? 2.938 1.057 9.961 1.00 88.75 126 SER A O 1
ATOM 1062 N N . PHE A 1 127 ? 3.955 1.485 8.007 1.00 91.06 127 PHE A N 1
ATOM 1063 C CA . PHE A 1 127 ? 4.989 2.331 8.602 1.00 91.06 127 PHE A CA 1
ATOM 1064 C C . PHE A 1 127 ? 4.421 3.622 9.190 1.00 91.06 127 PHE A C 1
ATOM 1066 O O . PHE A 1 127 ? 4.863 4.040 10.261 1.00 91.06 127 PHE A O 1
ATOM 1073 N N . PHE A 1 128 ? 3.425 4.222 8.540 1.00 94.56 128 PHE A N 1
ATOM 1074 C CA . PHE A 1 128 ? 2.782 5.431 9.033 1.00 94.56 128 PHE A CA 1
ATOM 1075 C C . PHE A 1 128 ? 2.007 5.185 10.333 1.00 94.56 128 PHE A C 1
ATOM 1077 O O . PHE A 1 128 ? 2.142 5.956 11.277 1.00 94.56 128 PHE A O 1
ATOM 1084 N N . ILE A 1 129 ? 1.283 4.066 10.452 1.00 92.38 129 ILE A N 1
ATOM 1085 C CA . ILE A 1 129 ? 0.620 3.667 11.705 1.00 92.38 129 ILE A CA 1
ATOM 1086 C C . ILE A 1 129 ? 1.648 3.482 12.829 1.00 92.38 129 ILE A C 1
ATOM 1088 O O . ILE A 1 129 ? 1.437 3.947 13.950 1.00 92.38 129 ILE A O 1
ATOM 1092 N N . TRP A 1 130 ? 2.778 2.825 12.544 1.00 91.00 130 TRP A N 1
ATOM 1093 C CA . TRP A 1 130 ? 3.861 2.656 13.518 1.00 91.00 130 TRP A CA 1
ATOM 1094 C C . TRP A 1 130 ? 4.468 3.990 13.954 1.00 91.00 130 TRP A C 1
ATOM 1096 O O . TRP A 1 130 ? 4.771 4.165 15.136 1.00 91.00 130 TRP A O 1
ATOM 1106 N N . HIS A 1 131 ? 4.637 4.918 13.014 1.00 92.69 131 HIS A N 1
ATOM 1107 C CA . HIS A 1 131 ? 5.073 6.283 13.284 1.00 92.69 131 HIS A CA 1
ATOM 1108 C C . HIS A 1 131 ? 4.079 7.010 14.192 1.00 92.69 131 HIS A C 1
ATOM 1110 O O . HIS A 1 131 ? 4.459 7.411 15.291 1.00 92.69 131 HIS A O 1
ATOM 1116 N N . LEU A 1 132 ? 2.799 7.066 13.806 1.00 95.25 132 LEU A N 1
ATOM 1117 C CA . LEU A 1 132 ? 1.744 7.716 14.587 1.00 95.25 132 LEU A CA 1
ATOM 1118 C C . LEU A 1 132 ? 1.625 7.130 15.994 1.00 95.25 132 LEU A C 1
ATOM 1120 O O . LEU A 1 132 ? 1.543 7.882 16.955 1.00 95.25 132 LEU A O 1
ATOM 1124 N N . ARG A 1 133 ? 1.694 5.803 16.167 1.00 92.19 133 ARG A N 1
ATOM 1125 C CA . ARG A 1 133 ? 1.646 5.184 17.505 1.00 92.19 133 ARG A CA 1
ATOM 1126 C C . ARG A 1 133 ? 2.748 5.710 18.429 1.00 92.19 133 ARG A C 1
ATOM 1128 O O . ARG A 1 133 ? 2.545 5.820 19.632 1.00 92.19 133 ARG A O 1
ATOM 1135 N N . ARG A 1 134 ? 3.931 5.998 17.881 1.00 90.81 134 ARG A N 1
ATOM 1136 C CA . ARG A 1 134 ? 5.091 6.472 18.650 1.00 90.81 134 ARG A CA 1
ATOM 1137 C C . ARG A 1 134 ? 5.062 7.972 18.910 1.00 90.81 134 ARG A C 1
ATOM 1139 O O . ARG A 1 134 ? 5.675 8.406 19.881 1.00 90.81 134 ARG A O 1
ATOM 1146 N N . THR A 1 135 ? 4.422 8.746 18.039 1.00 93.38 135 THR A N 1
ATOM 1147 C CA . THR A 1 135 ? 4.398 10.211 18.125 1.00 93.38 135 THR A CA 1
ATOM 1148 C C . THR A 1 135 ? 3.120 10.734 18.772 1.00 93.38 135 THR A C 1
ATOM 1150 O O . THR A 1 135 ? 3.188 11.643 19.596 1.00 93.38 135 THR A O 1
ATOM 1153 N N . ASN A 1 136 ? 1.964 10.163 18.434 1.00 94.31 136 ASN A N 1
ATOM 1154 C CA . ASN A 1 136 ? 0.657 10.518 18.972 1.00 94.31 136 ASN A CA 1
ATOM 1155 C C . ASN A 1 136 ? -0.362 9.373 18.795 1.00 94.31 136 ASN A C 1
ATOM 1157 O O . ASN A 1 136 ? -1.019 9.244 17.758 1.00 94.31 136 ASN A O 1
ATOM 1161 N N . GLU A 1 137 ? -0.545 8.571 19.846 1.00 93.94 137 GLU A N 1
ATOM 1162 C CA . GLU A 1 137 ? -1.475 7.435 19.838 1.00 93.94 137 GLU A CA 1
ATOM 1163 C C . GLU A 1 137 ? -2.928 7.842 19.537 1.00 93.94 137 GLU A C 1
ATOM 1165 O O . GLU A 1 137 ? -3.632 7.108 18.848 1.00 93.94 137 GLU A O 1
ATOM 1170 N N . SER A 1 138 ? -3.381 9.028 19.966 1.00 95.38 138 SER A N 1
ATOM 1171 C CA . SER A 1 138 ? -4.750 9.479 19.675 1.00 95.38 138 SER A CA 1
ATOM 1172 C C . SER A 1 138 ? -4.976 9.653 18.174 1.00 95.38 138 SER A C 1
ATOM 1174 O O . SER A 1 138 ? -5.970 9.144 17.655 1.00 95.38 138 SER A O 1
ATOM 1176 N N . ILE A 1 139 ? -4.035 10.309 17.478 1.00 95.31 139 ILE A N 1
ATOM 1177 C CA . ILE A 1 139 ? -4.081 10.472 16.015 1.00 95.31 139 ILE A CA 1
ATOM 1178 C C . ILE A 1 139 ? -3.983 9.106 15.333 1.00 95.31 139 ILE A C 1
ATOM 1180 O O . ILE A 1 139 ? -4.702 8.860 14.367 1.00 95.31 139 ILE A O 1
ATOM 1184 N N . ALA A 1 140 ? -3.153 8.192 15.852 1.00 96.19 140 ALA A N 1
ATOM 1185 C CA . ALA A 1 140 ? -3.080 6.826 15.337 1.00 96.19 140 ALA A CA 1
ATOM 1186 C C . ALA A 1 140 ? -4.446 6.128 15.400 1.00 96.19 140 ALA A C 1
ATOM 1188 O O . ALA A 1 140 ? -4.885 5.555 14.406 1.00 96.19 140 ALA A O 1
ATOM 1189 N N . ILE A 1 141 ? -5.145 6.203 16.538 1.00 96.88 141 ILE A N 1
ATOM 1190 C CA . ILE A 1 141 ? -6.464 5.580 16.678 1.00 96.88 141 ILE A CA 1
ATOM 1191 C C . ILE A 1 141 ? -7.489 6.262 15.761 1.00 96.88 141 ILE A C 1
ATOM 1193 O O . ILE A 1 141 ? -8.247 5.555 15.104 1.00 96.88 141 ILE A O 1
ATOM 1197 N N . ASP A 1 142 ? -7.513 7.595 15.669 1.00 95.81 142 ASP A N 1
ATOM 1198 C CA . ASP A 1 142 ? -8.444 8.307 14.776 1.00 95.81 142 ASP A CA 1
ATOM 1199 C C . ASP A 1 142 ? -8.211 7.938 13.305 1.00 95.81 142 ASP A C 1
ATOM 1201 O O . ASP A 1 142 ? -9.160 7.682 12.559 1.00 95.81 142 ASP A O 1
ATOM 1205 N N . TYR A 1 143 ? -6.946 7.820 12.901 1.00 96.50 143 TYR A N 1
ATOM 1206 C CA . TYR A 1 143 ? -6.574 7.376 11.565 1.00 96.50 143 TYR A CA 1
ATOM 1207 C C . TYR A 1 143 ? -7.027 5.938 11.283 1.00 96.50 143 TYR A C 1
ATOM 1209 O O . TYR A 1 143 ? -7.642 5.667 10.252 1.00 96.50 143 TYR A O 1
ATOM 1217 N N . LEU A 1 144 ? -6.793 5.015 12.220 1.00 97.00 144 LEU A N 1
ATOM 1218 C CA . LEU A 1 144 ? -7.253 3.630 12.102 1.00 97.00 144 LEU A CA 1
ATOM 1219 C C . LEU A 1 144 ? -8.786 3.545 12.055 1.00 97.00 144 LEU A C 1
ATOM 1221 O O . LEU A 1 144 ? -9.329 2.782 11.262 1.00 97.00 144 LEU A O 1
ATOM 1225 N N . MET A 1 145 ? -9.498 4.356 12.841 1.00 96.50 145 MET A N 1
ATOM 1226 C CA . MET A 1 145 ? -10.960 4.437 12.781 1.00 96.50 145 MET A CA 1
ATOM 1227 C C . MET A 1 145 ? -11.455 4.931 11.415 1.00 96.50 145 MET A C 1
ATOM 1229 O O . MET A 1 145 ? -12.462 4.423 10.924 1.00 96.50 145 MET A O 1
ATOM 1233 N N . LYS A 1 146 ? -10.743 5.862 10.762 1.00 95.06 146 LYS A N 1
ATOM 1234 C CA . LYS A 1 146 ? -11.041 6.265 9.377 1.00 95.06 146 LYS A CA 1
ATOM 1235 C C . LYS A 1 146 ? -10.879 5.087 8.408 1.00 95.06 146 LYS A C 1
ATOM 1237 O O . LYS A 1 146 ? -11.771 4.842 7.598 1.00 95.06 146 LYS A O 1
ATOM 1242 N N . LEU A 1 147 ? -9.789 4.324 8.534 1.00 95.44 147 LEU A N 1
ATOM 1243 C CA . LEU A 1 147 ? -9.494 3.172 7.671 1.00 95.44 147 LEU A CA 1
ATOM 1244 C C . LEU A 1 147 ? -10.514 2.023 7.778 1.00 95.44 147 LEU A C 1
ATOM 1246 O O . LEU A 1 147 ? -10.629 1.243 6.836 1.00 95.44 147 LEU A O 1
ATOM 1250 N N . LEU A 1 148 ? -11.305 1.936 8.855 1.00 95.62 148 LEU A N 1
ATOM 1251 C CA . LEU A 1 148 ? -12.414 0.972 8.943 1.00 95.62 148 LEU A CA 1
ATOM 1252 C C . LEU A 1 148 ? -13.443 1.143 7.812 1.00 95.62 148 LEU A C 1
ATOM 1254 O O . LEU A 1 148 ? -14.068 0.169 7.405 1.00 95.62 148 LEU A O 1
ATOM 1258 N N . ASN A 1 149 ? -13.597 2.357 7.275 1.00 93.62 149 ASN A N 1
ATOM 1259 C CA . ASN A 1 149 ? -14.532 2.656 6.185 1.00 93.62 149 ASN A CA 1
ATOM 1260 C C . ASN A 1 149 ? -13.883 2.591 4.791 1.00 93.62 149 ASN A C 1
ATOM 1262 O O . ASN A 1 149 ? -14.502 2.981 3.799 1.00 93.62 149 ASN A O 1
ATOM 1266 N N . HIS A 1 150 ? -12.631 2.143 4.699 1.00 94.31 150 HIS A N 1
ATOM 1267 C CA . HIS A 1 150 ? -11.894 2.111 3.444 1.00 94.31 150 HIS A CA 1
ATOM 1268 C C . HIS A 1 150 ? -12.461 1.054 2.481 1.00 94.31 150 HIS A C 1
ATOM 1270 O O . HIS A 1 150 ? -12.924 0.009 2.916 1.00 94.31 150 HIS A O 1
ATOM 1276 N N . GLN A 1 151 ? -12.408 1.284 1.165 1.00 91.81 151 GLN A N 1
ATOM 1277 C CA . GLN A 1 151 ? -12.948 0.334 0.173 1.00 91.81 151 GLN A CA 1
ATOM 1278 C C . GLN A 1 151 ? -12.109 -0.952 0.053 1.00 91.81 151 GLN A C 1
ATOM 1280 O O . GLN A 1 151 ? -12.641 -2.022 -0.222 1.00 91.81 151 GLN A O 1
ATOM 1285 N N . ASP A 1 152 ? -10.798 -0.853 0.277 1.00 91.00 152 ASP A N 1
ATOM 1286 C CA . ASP A 1 152 ? -9.866 -1.988 0.303 1.00 91.00 152 ASP A CA 1
ATOM 1287 C C . ASP A 1 152 ? -9.941 -2.753 1.637 1.00 91.00 152 ASP A C 1
ATOM 1289 O O . ASP A 1 152 ? -9.560 -2.223 2.688 1.00 91.00 152 ASP A O 1
ATOM 1293 N N . ASP A 1 153 ? -10.387 -4.012 1.581 1.00 90.25 153 ASP A N 1
ATOM 1294 C CA . ASP A 1 153 ? -10.523 -4.912 2.736 1.00 90.25 153 ASP A CA 1
ATOM 1295 C C . ASP A 1 153 ? -9.208 -5.131 3.494 1.00 90.25 153 ASP A C 1
ATOM 1297 O O . ASP A 1 153 ? -9.224 -5.344 4.708 1.00 90.25 153 ASP A O 1
ATOM 1301 N N . THR A 1 154 ? -8.056 -5.019 2.825 1.00 89.44 154 THR A N 1
ATOM 1302 C CA . THR A 1 154 ? -6.745 -5.139 3.478 1.00 89.44 154 THR A CA 1
ATOM 1303 C C . THR A 1 154 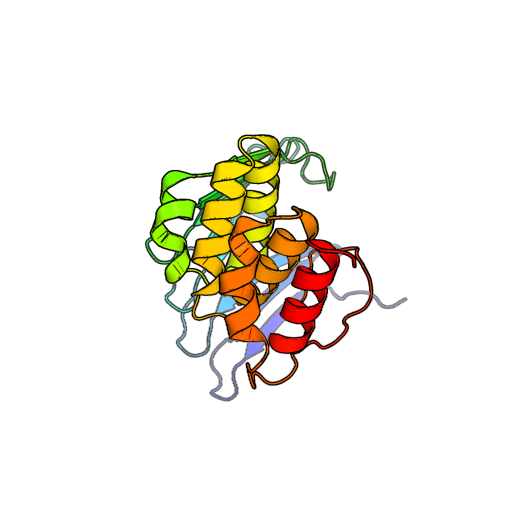? -6.530 -4.009 4.482 1.00 89.44 154 THR A C 1
ATOM 1305 O O . THR A 1 154 ? -6.025 -4.246 5.579 1.00 89.44 154 THR A O 1
ATOM 1308 N N . PHE A 1 155 ? -6.947 -2.784 4.147 1.00 92.06 155 PHE A N 1
ATOM 1309 C CA . PHE A 1 155 ? -6.829 -1.642 5.057 1.00 92.06 155 PHE A CA 1
ATOM 1310 C C . PHE A 1 155 ? -7.851 -1.702 6.184 1.00 92.06 155 PHE A C 1
ATOM 1312 O O . PHE A 1 155 ? -7.490 -1.409 7.324 1.00 92.06 155 PHE A O 1
ATOM 1319 N N . LYS A 1 156 ? -9.080 -2.163 5.909 1.00 93.50 156 LYS A N 1
ATOM 1320 C CA . LYS A 1 156 ? -10.058 -2.438 6.975 1.00 93.50 156 LYS A CA 1
ATOM 1321 C C . LYS A 1 156 ? -9.510 -3.466 7.966 1.00 93.50 156 LYS A C 1
ATOM 1323 O O . LYS A 1 156 ? -9.576 -3.258 9.174 1.00 93.50 156 LYS A O 1
ATOM 1328 N N . ALA A 1 157 ? -8.936 -4.562 7.467 1.00 92.38 157 ALA A N 1
ATOM 1329 C CA . ALA A 1 157 ? -8.350 -5.604 8.301 1.00 92.38 157 ALA A CA 1
ATOM 1330 C C . ALA A 1 157 ? -7.206 -5.075 9.166 1.00 92.38 157 ALA A C 1
ATOM 1332 O O . ALA A 1 157 ? -7.206 -5.306 10.377 1.00 92.38 157 ALA A O 1
ATOM 1333 N N . GLU A 1 158 ? -6.255 -4.352 8.566 1.00 91.00 158 GLU A N 1
ATOM 1334 C CA . GLU A 1 158 ? -5.142 -3.748 9.305 1.00 91.00 158 GLU A CA 1
ATOM 1335 C C . GLU A 1 158 ? -5.671 -2.795 10.387 1.00 91.00 158 GLU A C 1
ATOM 1337 O O . GLU A 1 158 ? -5.228 -2.862 11.533 1.00 91.00 158 GLU A O 1
ATOM 1342 N N . ALA A 1 159 ? -6.687 -1.986 10.074 1.00 95.25 159 ALA A N 1
ATOM 1343 C CA . ALA A 1 159 ? -7.338 -1.115 11.044 1.00 95.25 159 ALA A CA 1
ATOM 1344 C C . ALA A 1 159 ? -7.919 -1.886 12.237 1.00 95.25 159 ALA A C 1
ATOM 1346 O O . ALA A 1 159 ? -7.566 -1.604 13.383 1.00 95.25 159 ALA A O 1
ATOM 1347 N N . ILE A 1 160 ? -8.749 -2.900 11.979 1.00 96.25 160 ILE A N 1
ATOM 1348 C CA . ILE A 1 160 ? -9.370 -3.747 13.010 1.00 96.25 160 ILE A CA 1
ATOM 1349 C C . ILE A 1 160 ? -8.311 -4.362 13.929 1.00 96.25 160 ILE A C 1
ATOM 1351 O O . ILE A 1 160 ? -8.406 -4.278 15.156 1.00 96.25 160 ILE A O 1
ATOM 1355 N N . ILE A 1 161 ? -7.278 -4.951 13.330 1.00 93.62 161 ILE A N 1
ATOM 1356 C CA . ILE A 1 161 ? -6.167 -5.578 14.042 1.00 93.62 161 ILE A CA 1
ATOM 1357 C C . ILE A 1 161 ? -5.489 -4.573 14.972 1.00 93.62 161 ILE A C 1
ATOM 1359 O O . ILE A 1 161 ? -5.336 -4.840 16.165 1.00 93.62 161 ILE A O 1
ATOM 1363 N N . ARG A 1 162 ? -5.074 -3.422 14.434 1.00 94.75 162 ARG A N 1
ATOM 1364 C CA . ARG A 1 162 ? -4.284 -2.442 15.184 1.00 94.75 162 ARG A CA 1
ATOM 1365 C C . ARG A 1 162 ? -5.100 -1.769 16.273 1.00 94.75 162 ARG A C 1
ATOM 1367 O O . ARG A 1 162 ? -4.567 -1.546 17.352 1.00 94.75 162 ARG A O 1
ATOM 1374 N N . LEU A 1 163 ? -6.389 -1.524 16.052 1.00 97.50 163 LEU A N 1
ATOM 1375 C CA . LEU A 1 163 ? -7.295 -1.042 17.100 1.00 97.50 163 LEU A CA 1
ATOM 1376 C C . LEU A 1 163 ? -7.384 -2.038 18.268 1.00 97.50 163 LEU A C 1
ATOM 1378 O O . LEU A 1 163 ? -7.358 -1.630 19.430 1.00 97.50 163 LEU A O 1
ATOM 1382 N N . GLY A 1 164 ? -7.411 -3.340 17.963 1.00 95.94 164 GLY A N 1
ATOM 1383 C CA . GLY A 1 164 ? -7.335 -4.409 18.957 1.00 95.94 164 GLY A CA 1
ATOM 1384 C C . GLY A 1 164 ? -6.007 -4.446 19.720 1.00 95.94 164 GLY A C 1
ATOM 1385 O O . GLY A 1 164 ? -6.004 -4.622 20.940 1.00 95.94 164 GLY A O 1
ATOM 1386 N N . GLU A 1 165 ? -4.879 -4.274 19.026 1.00 94.00 165 GLU A N 1
ATOM 1387 C CA . GLU A 1 165 ? -3.535 -4.214 19.627 1.00 94.00 165 GLU A CA 1
ATOM 1388 C C . GLU A 1 165 ? -3.357 -2.973 20.520 1.00 94.00 165 GLU A C 1
ATOM 1390 O O . GLU A 1 165 ? -2.758 -3.071 21.589 1.00 94.00 165 GLU A O 1
ATOM 1395 N N . LEU A 1 166 ? -3.923 -1.833 20.112 1.00 94.38 166 LEU A N 1
ATOM 1396 C CA . LEU A 1 166 ? -3.908 -0.562 20.846 1.00 94.38 166 LEU A CA 1
ATOM 1397 C C . LEU A 1 166 ? -4.919 -0.499 21.998 1.00 94.38 166 LEU A C 1
ATOM 1399 O O . LEU A 1 166 ? -4.990 0.515 22.683 1.00 94.38 166 LEU A O 1
ATOM 1403 N N . LYS A 1 167 ? -5.728 -1.547 22.207 1.00 96.00 167 LYS A N 1
ATOM 1404 C CA . LYS A 1 167 ? -6.793 -1.568 23.226 1.00 96.00 167 LYS A CA 1
ATOM 1405 C C . LYS A 1 167 ? -7.743 -0.364 23.103 1.00 96.00 167 LYS A C 1
ATOM 1407 O O . LYS A 1 167 ? -8.197 0.196 24.100 1.00 96.00 167 LYS A O 1
ATOM 1412 N N . ALA A 1 168 ? -8.052 0.045 21.872 1.00 96.94 168 ALA A N 1
ATOM 1413 C CA . ALA A 1 168 ? -8.833 1.245 21.594 1.00 96.94 168 ALA A CA 1
ATOM 1414 C C . ALA A 1 168 ? -10.321 1.057 21.954 1.00 96.94 168 ALA A C 1
ATOM 1416 O O . ALA A 1 168 ? -11.142 0.754 21.093 1.00 96.94 168 ALA A O 1
ATOM 1417 N N . VAL A 1 169 ? -10.691 1.285 23.219 1.00 96.69 169 VAL A N 1
ATOM 1418 C CA . VAL A 1 169 ? -12.071 1.119 23.730 1.00 96.69 169 VAL A CA 1
ATOM 1419 C C . VAL A 1 169 ? -13.102 1.884 22.893 1.00 96.69 169 VAL A C 1
ATOM 1421 O O . VAL A 1 169 ? -14.165 1.348 22.586 1.00 96.69 169 VAL A O 1
ATOM 1424 N N . LYS A 1 170 ? -12.764 3.096 22.427 1.00 96.00 170 LYS A N 1
ATOM 1425 C CA . LYS A 1 170 ? -13.647 3.909 21.569 1.00 96.00 170 LYS A CA 1
ATOM 1426 C C . LYS A 1 170 ? -13.995 3.254 20.224 1.00 96.00 170 LYS A C 1
ATOM 1428 O O . LYS A 1 170 ? -14.964 3.660 19.592 1.00 96.00 170 LYS A O 1
ATOM 1433 N N . ALA A 1 171 ? -13.226 2.255 19.789 1.00 97.19 171 ALA A N 1
ATOM 1434 C CA . ALA A 1 171 ? -13.468 1.542 18.544 1.00 97.19 171 ALA A CA 1
ATOM 1435 C C . ALA A 1 171 ? -14.496 0.411 18.678 1.00 97.19 171 ALA A C 1
ATOM 1437 O O . ALA A 1 171 ? -15.008 -0.020 17.651 1.00 97.19 171 ALA A O 1
ATOM 1438 N N . ILE A 1 172 ? -14.831 -0.055 19.892 1.00 96.94 172 ILE A N 1
ATOM 1439 C CA . ILE A 1 172 ? -15.735 -1.208 20.084 1.00 96.94 172 ILE A CA 1
ATOM 1440 C C . ILE A 1 172 ? -17.051 -1.054 19.301 1.00 96.94 172 ILE A C 1
ATOM 1442 O O . ILE A 1 172 ? -17.331 -1.947 18.503 1.00 96.94 172 ILE A O 1
ATOM 1446 N N . PRO A 1 173 ? -17.802 0.067 19.396 1.00 96.19 173 PRO A N 1
ATOM 1447 C CA . PRO A 1 173 ? -19.068 0.198 18.670 1.00 96.19 173 PRO A CA 1
ATOM 1448 C C . PRO A 1 173 ? -18.911 0.101 17.147 1.00 96.19 173 PRO A C 1
ATOM 1450 O O . PRO A 1 173 ? -19.806 -0.366 16.452 1.00 96.19 173 PRO A O 1
ATOM 1453 N N . PHE A 1 174 ? -17.760 0.521 16.614 1.00 96.19 174 PHE A N 1
ATOM 1454 C CA . PHE A 1 174 ? -17.452 0.417 15.188 1.00 96.19 174 PHE A CA 1
ATOM 1455 C C . PHE A 1 174 ? -17.072 -1.016 14.813 1.00 96.19 174 PHE A C 1
ATOM 1457 O O . PHE A 1 174 ? -17.554 -1.535 13.811 1.00 96.19 174 PHE A O 1
ATOM 1464 N N . LEU A 1 175 ? -16.257 -1.683 15.634 1.00 97.38 175 LEU A N 1
ATOM 1465 C CA . LEU A 1 175 ? -15.866 -3.079 15.432 1.00 97.38 175 LEU A CA 1
ATOM 1466 C C . LEU A 1 175 ? -17.074 -4.028 15.484 1.00 97.38 175 LEU A C 1
ATOM 1468 O O . LEU A 1 175 ? -17.131 -4.984 14.715 1.00 97.38 175 LEU A O 1
ATOM 1472 N N . GLU A 1 176 ? -18.065 -3.751 16.332 1.00 97.06 176 GLU A N 1
ATOM 1473 C CA . GLU A 1 176 ? -19.295 -4.548 16.429 1.00 97.06 176 GLU A CA 1
ATOM 1474 C C . GLU A 1 176 ? -20.086 -4.588 15.114 1.00 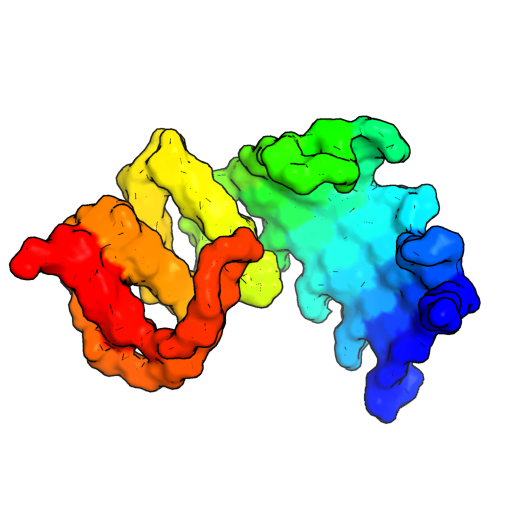97.06 176 GLU A C 1
ATOM 1476 O O . GLU A 1 176 ? -20.700 -5.611 14.799 1.00 97.06 176 GLU A O 1
ATOM 1481 N N . THR A 1 177 ? -20.025 -3.524 14.303 1.00 95.81 177 THR A N 1
ATOM 1482 C CA . THR A 1 177 ? -20.700 -3.488 12.992 1.00 95.81 177 THR A CA 1
ATOM 1483 C C . THR A 1 177 ? -20.154 -4.533 12.018 1.00 95.81 177 THR A C 1
ATOM 1485 O O . THR A 1 177 ? -20.893 -5.029 11.170 1.00 95.81 177 THR A O 1
ATOM 1488 N N . PHE A 1 178 ? -18.894 -4.939 12.195 1.00 95.94 178 PHE A N 1
ATOM 1489 C CA . PHE A 1 178 ? -18.213 -5.918 11.353 1.00 95.94 178 PHE A CA 1
ATOM 1490 C C . PHE A 1 178 ? -18.454 -7.370 11.781 1.00 95.94 178 PHE A C 1
ATOM 1492 O O . PHE A 1 178 ? -18.094 -8.285 11.049 1.00 95.94 178 PHE A O 1
ATOM 1499 N N . LEU A 1 179 ? -19.100 -7.631 12.924 1.00 95.38 179 LEU A N 1
ATOM 1500 C CA . LEU A 1 179 ? -19.354 -9.003 13.399 1.00 95.38 179 LEU A CA 1
ATOM 1501 C C . LEU A 1 179 ? -20.290 -9.812 12.489 1.00 95.38 179 LEU A C 1
ATOM 1503 O O . LEU A 1 179 ? -20.346 -11.035 12.600 1.00 95.38 179 LEU A O 1
ATOM 1507 N N . LYS A 1 180 ? -21.033 -9.132 11.613 1.00 92.75 180 LYS A N 1
ATOM 1508 C CA . LYS A 1 180 ? -21.926 -9.733 10.612 1.00 92.75 180 LYS A CA 1
ATOM 1509 C C . LYS A 1 180 ? -21.392 -9.584 9.185 1.00 92.75 180 LYS A C 1
ATOM 1511 O O . LYS A 1 180 ? -22.139 -9.804 8.240 1.00 92.75 180 LYS A O 1
ATOM 1516 N N . ASP A 1 181 ? -20.146 -9.148 9.033 1.00 91.81 181 ASP A N 1
ATOM 1517 C CA . ASP A 1 181 ? -19.535 -8.945 7.728 1.00 91.81 181 ASP A CA 1
ATOM 1518 C C . ASP A 1 181 ? -19.310 -10.298 7.026 1.00 91.81 181 ASP A C 1
ATOM 1520 O O . ASP A 1 181 ? -18.714 -11.218 7.589 1.00 91.81 181 ASP A O 1
ATOM 1524 N N . GLU A 1 182 ? -19.819 -10.421 5.798 1.00 88.56 182 GLU A N 1
ATOM 1525 C CA . GLU A 1 1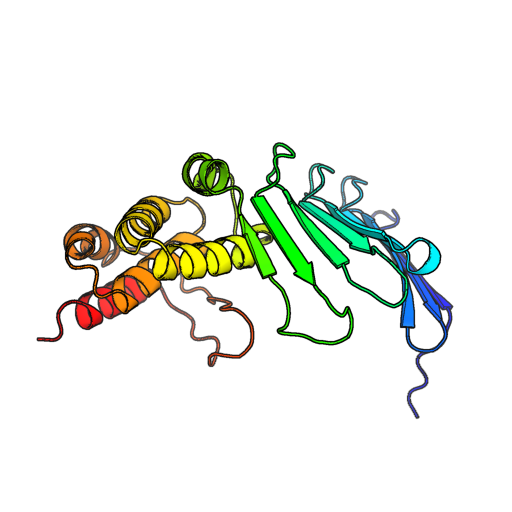82 ? -19.779 -11.650 4.992 1.00 88.56 182 GLU A CA 1
ATOM 1526 C C . GLU A 1 182 ? -18.621 -11.658 3.977 1.00 88.56 182 GLU A C 1
ATOM 1528 O O . GLU A 1 182 ? -18.633 -12.434 3.014 1.00 88.56 182 GLU A O 1
ATOM 1533 N N . THR A 1 183 ? -17.617 -10.788 4.150 1.00 86.69 183 THR A N 1
ATOM 1534 C CA . THR A 1 183 ? -16.422 -10.791 3.297 1.00 86.69 183 THR A CA 1
ATOM 1535 C C . THR A 1 183 ? -15.805 -12.177 3.269 1.00 86.69 183 THR A C 1
ATOM 1537 O O . THR A 1 183 ? -15.622 -12.856 4.286 1.00 86.69 183 THR A O 1
ATOM 1540 N N . ARG A 1 184 ? -15.475 -12.620 2.053 1.00 83.81 184 ARG A N 1
ATOM 1541 C CA . ARG A 1 184 ? -14.807 -13.904 1.880 1.00 83.81 184 ARG A CA 1
ATOM 1542 C C . ARG A 1 184 ? -13.460 -13.865 2.598 1.00 83.81 184 ARG A C 1
ATOM 1544 O O . ARG A 1 184 ? -12.781 -12.844 2.524 1.00 83.81 184 ARG A O 1
ATOM 1551 N N . PRO A 1 185 ? -13.040 -14.976 3.221 1.00 83.44 185 PRO A N 1
ATOM 1552 C CA . PRO A 1 185 ? -11.743 -15.044 3.866 1.00 83.44 185 PRO A CA 1
ATOM 1553 C C . PRO A 1 185 ? -10.610 -14.640 2.905 1.00 83.44 185 PRO A C 1
ATOM 1555 O O . PRO A 1 185 ? -10.539 -15.147 1.782 1.00 83.44 185 PRO A O 1
ATOM 1558 N N . PHE A 1 186 ? -9.697 -13.775 3.350 1.00 81.12 186 PHE A N 1
ATOM 1559 C CA . PHE A 1 186 ? -8.520 -13.361 2.579 1.00 81.12 186 PHE A CA 1
ATOM 1560 C C . PHE A 1 186 ? -7.233 -13.456 3.397 1.00 81.12 186 PHE A C 1
ATOM 1562 O O . PHE A 1 186 ? -7.234 -13.604 4.622 1.00 81.12 186 PHE A O 1
ATOM 1569 N N . ARG A 1 187 ? -6.103 -13.436 2.686 1.00 77.88 187 ARG A N 1
ATOM 1570 C CA . ARG A 1 187 ? -4.772 -13.470 3.293 1.00 77.88 187 ARG A CA 1
ATOM 1571 C C . ARG A 1 187 ? -4.344 -12.056 3.641 1.00 77.88 187 ARG A C 1
ATOM 1573 O O . ARG A 1 187 ? -4.315 -11.189 2.775 1.00 77.88 187 ARG A O 1
ATOM 1580 N N . ILE A 1 188 ? -3.936 -11.863 4.886 1.00 69.69 188 ILE A N 1
ATOM 1581 C CA . ILE A 1 188 ? -3.309 -10.620 5.323 1.00 69.69 188 ILE A CA 1
ATOM 1582 C C . ILE A 1 188 ? -1.803 -10.803 5.184 1.00 69.69 188 ILE A C 1
ATOM 1584 O O . ILE A 1 188 ? -1.177 -11.503 5.980 1.00 69.69 188 ILE A O 1
ATOM 1588 N N . ASN A 1 189 ? -1.215 -10.183 4.165 1.00 64.56 189 ASN A N 1
ATOM 1589 C CA . ASN A 1 189 ? 0.235 -10.128 4.028 1.00 64.56 189 ASN A CA 1
ATOM 1590 C C . ASN A 1 189 ? 0.768 -9.027 4.951 1.00 64.56 189 ASN A C 1
ATOM 1592 O O . ASN A 1 189 ? 0.927 -7.876 4.540 1.00 64.56 189 ASN A O 1
ATOM 1596 N N . ARG A 1 190 ? 1.017 -9.371 6.220 1.00 58.34 190 ARG A N 1
ATOM 1597 C CA . ARG A 1 190 ? 1.760 -8.489 7.127 1.00 58.34 190 ARG A CA 1
ATOM 1598 C C . ARG A 1 190 ? 3.237 -8.486 6.725 1.00 58.34 190 ARG A C 1
ATOM 1600 O O . ARG A 1 190 ? 3.761 -9.501 6.265 1.00 58.34 190 ARG A O 1
ATOM 1607 N N . PHE A 1 191 ? 3.888 -7.333 6.865 1.00 47.84 191 PHE A N 1
ATOM 1608 C CA . PHE A 1 191 ? 5.296 -7.132 6.515 1.00 47.84 191 PHE A CA 1
ATOM 1609 C C . PHE A 1 191 ? 6.201 -8.231 7.110 1.00 47.84 191 PHE A C 1
ATOM 1611 O O . PHE A 1 191 ? 5.946 -8.721 8.210 1.00 47.84 191 PHE A O 1
ATOM 1618 N N . GLN A 1 192 ? 7.237 -8.602 6.349 1.00 39.78 192 GLN A N 1
ATOM 1619 C CA . GLN A 1 192 ? 8.208 -9.680 6.590 1.00 39.78 192 GLN A CA 1
ATOM 1620 C C . GLN A 1 192 ? 8.425 -10.050 8.073 1.00 39.78 192 GLN A C 1
ATOM 1622 O O . GLN A 1 192 ? 8.940 -9.254 8.853 1.00 39.78 192 GLN A O 1
ATOM 1627 N N . GLY A 1 193 ? 8.119 -11.306 8.425 1.00 39.59 193 GLY A N 1
ATOM 1628 C CA . GLY A 1 193 ? 8.662 -11.967 9.620 1.00 39.59 193 GLY A CA 1
ATOM 1629 C C . GLY A 1 193 ? 7.693 -12.278 10.764 1.00 39.59 193 GLY A C 1
ATOM 1630 O O . GLY A 1 193 ? 8.119 -12.916 11.721 1.00 39.59 193 GLY A O 1
ATOM 1631 N N . MET A 1 194 ? 6.412 -11.904 10.690 1.00 41.97 194 MET A N 1
ATOM 1632 C CA . MET A 1 194 ? 5.427 -12.258 11.727 1.00 41.97 194 MET A CA 1
ATOM 1633 C C . MET A 1 194 ? 4.342 -13.204 11.197 1.00 41.97 194 MET A C 1
ATOM 1635 O O . MET A 1 194 ? 3.349 -12.754 10.642 1.00 41.97 194 MET A O 1
ATOM 1639 N N . GLU A 1 195 ? 4.599 -14.499 11.421 1.00 44.88 195 GLU A N 1
ATOM 1640 C CA . GLU A 1 195 ? 3.715 -15.681 11.430 1.00 44.88 195 GLU A CA 1
ATOM 1641 C C . GLU A 1 195 ? 2.742 -15.961 10.266 1.00 44.88 195 GLU A C 1
ATOM 1643 O O . GLU A 1 195 ? 2.343 -15.113 9.477 1.00 44.88 195 GLU A O 1
ATOM 1648 N N . MET A 1 196 ? 2.419 -17.254 10.146 1.00 41.22 196 MET A N 1
ATOM 1649 C CA . MET A 1 196 ? 1.737 -17.900 9.028 1.00 41.22 196 MET A CA 1
ATOM 1650 C C . MET A 1 196 ? 0.492 -17.162 8.525 1.00 41.22 196 MET A C 1
ATOM 1652 O O . MET A 1 196 ? -0.337 -16.678 9.294 1.00 41.22 196 MET A O 1
ATOM 1656 N N . SER A 1 197 ? 0.351 -17.181 7.198 1.00 54.72 197 SER A N 1
ATOM 1657 C CA . SER A 1 197 ? -0.774 -16.690 6.405 1.00 54.72 197 SER A CA 1
ATOM 1658 C C . SER A 1 197 ? -2.089 -17.391 6.765 1.00 54.72 197 SER A C 1
ATOM 1660 O O . SER A 1 197 ? -2.584 -18.242 6.020 1.00 54.72 197 SER A O 1
ATOM 1662 N N . ASN A 1 198 ? -2.648 -17.064 7.919 1.00 65.44 198 ASN A N 1
ATOM 1663 C CA . ASN A 1 198 ? -3.995 -17.467 8.257 1.00 65.44 198 ASN A CA 1
ATOM 1664 C C . ASN A 1 198 ? -4.961 -16.642 7.411 1.00 65.44 198 ASN A C 1
ATOM 1666 O O . ASN A 1 198 ? -4.771 -15.443 7.189 1.00 65.44 198 ASN A O 1
ATOM 1670 N N . VAL A 1 199 ? -5.965 -17.331 6.887 1.00 78.81 199 VAL A N 1
ATOM 1671 C CA . VAL A 1 199 ? -7.041 -16.704 6.138 1.00 78.81 199 VAL A CA 1
ATOM 1672 C C . VAL A 1 199 ? -8.081 -16.267 7.160 1.00 78.81 199 VAL A C 1
ATOM 1674 O O . VAL A 1 199 ? -8.481 -17.078 7.993 1.00 78.81 199 VAL A O 1
ATOM 1677 N N . TYR A 1 200 ? -8.473 -14.999 7.118 1.00 84.94 200 TYR A N 1
ATOM 1678 C CA . TYR A 1 200 ? -9.459 -14.441 8.038 1.00 84.94 200 TYR A CA 1
ATOM 1679 C C . TYR A 1 200 ? -10.568 -13.742 7.265 1.00 84.94 200 TYR A C 1
ATOM 1681 O O . TYR A 1 200 ? -10.319 -13.131 6.225 1.00 84.94 200 TYR A O 1
ATOM 1689 N N . THR A 1 201 ? -11.779 -13.811 7.800 1.00 91.62 201 THR A N 1
ATOM 1690 C CA . THR A 1 201 ? -12.863 -12.877 7.472 1.00 91.62 201 THR A CA 1
ATOM 1691 C C . THR A 1 201 ? -12.722 -11.594 8.290 1.00 91.62 201 THR A C 1
ATOM 1693 O O . THR A 1 201 ? -12.125 -11.594 9.373 1.00 91.62 201 THR A O 1
ATOM 1696 N N . ILE A 1 202 ? -13.321 -10.498 7.821 1.00 94.00 202 ILE A N 1
ATOM 1697 C CA . ILE A 1 202 ? -13.412 -9.256 8.603 1.00 94.00 202 ILE A CA 1
ATOM 1698 C C . ILE A 1 202 ? -14.137 -9.492 9.940 1.00 94.00 202 ILE A C 1
ATOM 1700 O O . ILE A 1 202 ? -13.690 -8.988 10.972 1.00 94.00 202 ILE A O 1
ATOM 1704 N N . ALA A 1 203 ? -15.182 -10.326 9.957 1.00 95.31 203 ALA A N 1
ATOM 1705 C CA . ALA A 1 203 ? -15.918 -10.668 11.173 1.00 95.31 203 ALA A CA 1
ATOM 1706 C C . ALA A 1 203 ? -15.049 -11.369 12.233 1.00 95.31 203 ALA A C 1
ATOM 1708 O O . ALA A 1 203 ? -15.087 -11.007 13.413 1.00 95.31 203 ALA A O 1
ATOM 1709 N N . GLU A 1 204 ? -14.215 -12.334 11.831 1.00 94.19 204 GLU A N 1
ATOM 1710 C CA . GLU A 1 204 ? -13.283 -13.011 12.744 1.00 94.19 204 GLU A CA 1
ATOM 1711 C C . GLU A 1 204 ? -12.238 -12.048 13.317 1.00 94.19 204 GLU A C 1
ATOM 1713 O O . GLU A 1 204 ? -11.912 -12.119 14.507 1.00 94.19 204 GLU A O 1
ATOM 1718 N N . LEU A 1 205 ? -11.715 -11.135 12.492 1.00 95.19 205 LEU A N 1
ATOM 1719 C CA . LEU A 1 205 ? -10.775 -10.110 12.949 1.00 95.19 205 LEU A CA 1
ATOM 1720 C C . LEU A 1 205 ? -11.438 -9.166 13.952 1.00 95.19 205 LEU A C 1
ATOM 1722 O O . LEU A 1 205 ? -10.847 -8.886 14.996 1.00 95.19 205 LEU A O 1
ATOM 1726 N N . ALA A 1 206 ? -12.663 -8.718 13.671 1.00 97.12 206 ALA A N 1
ATOM 1727 C CA . ALA A 1 206 ? -13.413 -7.824 14.545 1.00 97.12 206 ALA A CA 1
ATOM 1728 C C . ALA A 1 206 ? -13.678 -8.475 15.906 1.00 97.12 206 ALA A C 1
ATOM 1730 O O . ALA A 1 206 ? -13.397 -7.876 16.945 1.00 97.12 206 ALA A O 1
ATOM 1731 N N . GLN A 1 207 ? -14.105 -9.742 15.916 1.00 96.19 207 GLN A N 1
ATOM 1732 C CA . GLN A 1 207 ? -14.307 -10.494 17.153 1.00 96.19 207 GLN A CA 1
ATOM 1733 C C . GLN A 1 207 ? -13.015 -10.599 17.979 1.00 96.19 207 GLN A C 1
ATOM 1735 O O . GLN A 1 207 ? -13.037 -10.415 19.198 1.00 96.19 207 GLN A O 1
ATOM 1740 N N . ARG A 1 208 ? -11.874 -10.876 17.336 1.00 94.94 208 ARG A N 1
ATOM 1741 C CA . ARG A 1 208 ? -10.568 -10.940 18.013 1.00 94.94 208 ARG A CA 1
ATOM 1742 C C . ARG A 1 208 ? -10.138 -9.587 18.567 1.00 94.94 208 ARG A C 1
ATOM 1744 O O . ARG A 1 208 ? -9.637 -9.531 19.688 1.00 94.94 208 ARG A O 1
ATOM 1751 N N . ALA A 1 209 ? -10.340 -8.516 17.806 1.00 96.69 209 ALA A N 1
ATOM 1752 C CA . ALA A 1 209 ? -10.025 -7.165 18.244 1.00 96.69 209 ALA A CA 1
ATOM 1753 C C . ALA A 1 209 ? -10.858 -6.774 19.472 1.00 96.69 209 ALA A C 1
ATOM 1755 O O . ALA A 1 209 ? -10.286 -6.329 20.464 1.00 96.69 209 ALA A O 1
ATOM 1756 N N . ILE A 1 210 ? -12.170 -7.035 19.464 1.00 97.75 210 ILE A N 1
ATOM 1757 C CA . ILE A 1 210 ? -13.059 -6.766 20.607 1.00 97.75 210 ILE A CA 1
ATOM 1758 C C . ILE A 1 210 ? -12.607 -7.541 21.850 1.00 97.75 210 ILE A C 1
ATOM 1760 O O . ILE A 1 210 ? -12.415 -6.932 22.899 1.00 97.75 210 ILE A O 1
ATOM 1764 N N . ARG A 1 211 ? -12.336 -8.850 21.727 1.00 96.56 211 ARG A N 1
ATOM 1765 C CA . ARG A 1 211 ? -11.809 -9.667 22.842 1.00 96.56 211 ARG A CA 1
ATOM 1766 C C . ARG A 1 211 ? -10.468 -9.160 23.365 1.00 96.56 211 ARG A C 1
ATOM 1768 O O . ARG A 1 211 ? -10.194 -9.251 24.554 1.00 96.56 211 ARG A O 1
ATOM 1775 N N . SER A 1 212 ? -9.615 -8.641 22.483 1.00 95.75 212 SER A N 1
ATOM 1776 C CA . SER A 1 212 ? -8.356 -8.023 22.893 1.00 95.75 212 SER A CA 1
ATOM 1777 C C . SER A 1 212 ? -8.615 -6.764 23.723 1.00 95.75 212 SER A C 1
ATOM 1779 O O . SER A 1 212 ? -7.959 -6.572 24.743 1.00 95.75 212 SER A O 1
ATOM 1781 N N . ILE A 1 213 ? -9.551 -5.908 23.313 1.00 95.75 213 ILE A N 1
ATOM 1782 C CA . ILE A 1 213 ? -9.842 -4.639 23.995 1.00 95.75 213 ILE A CA 1
ATOM 1783 C C . ILE A 1 213 ? -10.528 -4.879 25.348 1.00 95.75 213 ILE A C 1
ATOM 1785 O O . ILE A 1 213 ? -10.159 -4.243 26.331 1.00 95.75 213 ILE A O 1
ATOM 1789 N N . SER A 1 214 ? -11.487 -5.804 25.392 1.00 91.00 214 SER A N 1
ATOM 1790 C CA . SER A 1 214 ? -12.263 -6.172 26.577 1.00 91.00 214 SER A CA 1
ATOM 1791 C C . SER A 1 214 ? -12.152 -7.682 26.821 1.00 91.00 214 SER A C 1
ATOM 1793 O O . SER A 1 214 ? -13.033 -8.436 26.399 1.00 91.00 214 SER A O 1
ATOM 1795 N N . PRO A 1 215 ? -11.053 -8.142 27.446 1.00 75.19 215 PRO A N 1
ATOM 1796 C CA . PRO A 1 215 ? -10.930 -9.518 27.896 1.00 75.19 215 PRO A CA 1
ATOM 1797 C C . PRO A 1 215 ? -11.826 -9.693 29.126 1.00 75.19 215 PRO A C 1
ATOM 1799 O O . PRO A 1 215 ? -11.429 -9.349 30.237 1.00 75.19 215 PRO A O 1
ATOM 1802 N N . GLU A 1 216 ? -13.059 -10.144 28.902 1.00 60.75 216 GLU A N 1
ATOM 1803 C CA . GLU A 1 216 ? -13.883 -10.736 29.965 1.00 60.75 216 GLU A CA 1
ATOM 1804 C C . GLU A 1 216 ? -13.210 -11.981 30.561 1.00 60.75 216 GLU A C 1
ATOM 1806 O O . GLU A 1 216 ? -12.573 -12.744 29.791 1.00 60.75 216 GLU A O 1
#

Radius of gyration: 20.38 Å; chains: 1; bounding box: 51×41×59 Å

Secondary structure (DSSP, 8-state):
------EEEEEE-TTS-EEEEEEEETTEEEEEEEE-TTS-EEEEEETTTTEEEEE-TTS-EEEEEEES-SSS-EEEEEE-TTS-EEEEEEES-TT-TT-EEEEE-HHHHHH-GGG--HHHHHHHHHHHHHHHHHH-HHHHHHHHHHHTT-SSHHHHHHHHHHHHHTT-GGGHHHHHHGGG--PPPEE---STTS----EE-HHHHHHHHHHHHS--

Foldseek 3Di:
DPDPDFDWDWDADPVRHTQKIWTDDPNDTQWIWGADPVRATAWTDHNVVQWTWGADNVNHTQWIKDAPDPAFKIWIWGAAPVRHTAKIWIAGGPPDDPRTDIDGPLVCCQPVVQRDECVRCVVSLVVVLVVCVVVPVVSSLVSLLVQCPHPYVLSVLVSLQVLLVSLVPVCLVVLVVQLPPPDDWDFRPDPPDDDDGDTDGSNRSSVNSNCSNDVD

Sequence (216 aa):
MDGSKNGTFTDWFENGETESKSIYEMDEWMFTKRWNKNKILIKHFDKKNNADSEYYDTGKIYYDTIFDSPISGFTQTFYNTNGIWLMKNIGADKNKWGGYKNEFHEEELLHYSDILNSTFHNNIISFFIWHLRRTNESIAIDYLMKLLNHQDDTFKAEAIIRLGELKAVKAIPFLETFLKDETRPFRINRFQGMEMSNVYTIAELAQRAIRSISPE